Protein AF-A0A2V8VNL2-F1 (afdb_monomer_lite)

Sequence (230 aa):
MKRMGIVASMLPLVLTAWLSPARADDPPADQAGGRSSAQPDQSQPQEQGDPQKKIETHTTVTGPEGNTATKDVTVTKEGDTVARDATLTGPKGKTITKHDTWTKDGKTVTRQGTPTGPKGGTITRNATTTREGNTVTRQGTVTGPKGKTVTRAATWTNDGNTIIRQGTTTGPNGRTWKRASTTTREGNTVTRQATHTGSNGQTITTNTTATGPNTGKPAKRKPRPRPRPH

Radius of gyration: 24.37 Å; chains: 1; bounding box: 90×48×56 Å

pLDDT: mean 78.99, std 27.17, range [25.88, 98.56]

Secondary structure (DSSP, 8-state):
--PPP--------------------PPPPP----------------------EEEEEEEEEE-TTS-EEEEEEEEEEETTEEEEEEEEE-TTS-EEEEEEEEEEETTEEEEEEEEE-TTS-B-EEEEEEEEETTEEEEEEEEE-TTS-EEEEEEEEEEETTEEEEEEEEE-TTS-EEEEEEEEEEETTEEEEEEEEE-TTS-EEEEEEEEESTTTTSPP-PPPPPPPPP-

Structure (mmCIF, N/CA/C/O backbone):
data_AF-A0A2V8VNL2-F1
#
_entry.id   AF-A0A2V8VNL2-F1
#
loop_
_atom_site.group_PDB
_atom_site.id
_atom_site.type_symbol
_atom_site.label_atom_id
_atom_site.label_alt_id
_atom_site.label_comp_id
_atom_site.label_asym_id
_atom_site.label_entity_id
_atom_site.label_seq_id
_atom_site.pdbx_PDB_ins_code
_atom_site.Cartn_x
_atom_site.Cartn_y
_atom_site.Cartn_z
_atom_site.occupancy
_atom_site.B_iso_or_equiv
_atom_site.auth_seq_id
_atom_site.auth_comp_id
_atom_site.auth_asym_id
_atom_site.auth_atom_id
_atom_site.pdbx_PDB_model_num
ATOM 1 N N . MET A 1 1 ? 60.570 10.100 -0.826 1.00 36.50 1 MET A N 1
ATOM 2 C CA . MET A 1 1 ? 59.606 10.359 -1.921 1.00 36.50 1 MET A CA 1
ATOM 3 C C . MET A 1 1 ? 58.572 9.239 -1.940 1.00 36.50 1 MET A C 1
ATOM 5 O O . MET A 1 1 ? 58.933 8.111 -2.239 1.00 36.50 1 MET A O 1
ATOM 9 N N . LYS A 1 2 ? 57.320 9.503 -1.550 1.00 38.72 2 LYS A N 1
ATOM 10 C CA . LYS A 1 2 ? 56.234 8.506 -1.526 1.00 38.72 2 LYS A CA 1
ATOM 11 C C . LYS A 1 2 ? 55.011 9.158 -2.176 1.00 38.72 2 LYS A C 1
ATOM 13 O O . LYS A 1 2 ? 54.511 10.151 -1.661 1.00 38.72 2 LYS A O 1
ATOM 18 N N . ARG A 1 3 ? 54.621 8.683 -3.364 1.00 31.62 3 ARG A N 1
ATOM 19 C CA . ARG A 1 3 ? 53.508 9.240 -4.149 1.00 31.62 3 ARG A CA 1
ATOM 20 C C . ARG A 1 3 ? 52.177 8.758 -3.561 1.00 31.62 3 ARG A C 1
ATOM 22 O O . ARG A 1 3 ? 51.987 7.560 -3.379 1.00 31.62 3 ARG A O 1
ATO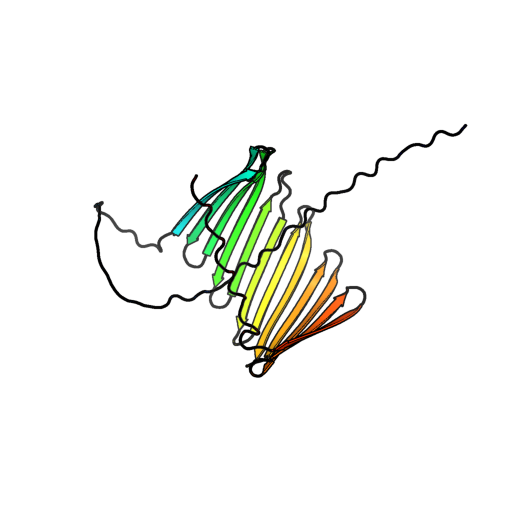M 29 N N . MET A 1 4 ? 51.293 9.707 -3.252 1.00 28.72 4 MET A N 1
ATOM 30 C CA . MET A 1 4 ? 49.917 9.480 -2.806 1.00 28.72 4 MET A CA 1
ATOM 31 C C . MET A 1 4 ? 49.059 9.020 -3.991 1.00 28.72 4 MET A C 1
ATOM 33 O O . MET A 1 4 ? 48.987 9.706 -5.008 1.00 28.72 4 MET A O 1
ATOM 37 N N . GLY A 1 5 ? 48.406 7.865 -3.851 1.00 30.55 5 GLY A N 1
ATOM 38 C CA . GLY A 1 5 ? 47.338 7.424 -4.744 1.00 30.55 5 GLY A CA 1
ATOM 39 C C . GLY A 1 5 ? 46.001 7.997 -4.278 1.00 30.55 5 GLY A C 1
ATOM 40 O O . GLY A 1 5 ? 45.548 7.700 -3.175 1.00 30.55 5 GLY A O 1
ATOM 41 N N . ILE A 1 6 ? 45.385 8.830 -5.115 1.00 30.14 6 ILE A N 1
ATOM 42 C CA . ILE A 1 6 ? 44.029 9.354 -4.936 1.00 30.14 6 ILE A CA 1
ATOM 43 C C . ILE A 1 6 ? 43.051 8.249 -5.349 1.00 30.14 6 ILE A C 1
ATOM 45 O O . ILE A 1 6 ? 42.948 7.912 -6.526 1.00 30.14 6 ILE A O 1
ATOM 49 N N . VAL A 1 7 ? 42.335 7.674 -4.383 1.00 31.42 7 VAL A N 1
ATOM 50 C CA . VAL A 1 7 ? 41.205 6.777 -4.651 1.00 31.42 7 VAL A CA 1
ATOM 51 C C . VAL A 1 7 ? 39.955 7.639 -4.795 1.00 31.42 7 VAL A C 1
ATOM 53 O O . VAL A 1 7 ? 39.448 8.197 -3.824 1.00 31.42 7 VAL A O 1
ATOM 56 N N . ALA A 1 8 ? 39.472 7.761 -6.030 1.00 28.20 8 ALA A N 1
ATOM 57 C CA . ALA A 1 8 ? 38.206 8.401 -6.353 1.00 28.20 8 ALA A CA 1
ATOM 58 C C . ALA A 1 8 ? 37.042 7.574 -5.781 1.00 28.20 8 ALA A C 1
ATOM 60 O O . ALA A 1 8 ? 36.699 6.507 -6.294 1.00 28.20 8 ALA A O 1
ATOM 61 N N . SER A 1 9 ? 36.426 8.061 -4.704 1.00 27.30 9 SER A N 1
ATOM 62 C CA . SER A 1 9 ? 35.217 7.467 -4.140 1.00 27.30 9 SER A CA 1
ATOM 63 C C . SER A 1 9 ? 34.008 7.791 -5.026 1.00 27.30 9 SER A C 1
ATOM 65 O O . SER A 1 9 ? 33.524 8.924 -5.051 1.00 27.30 9 SER A O 1
ATOM 67 N N . MET A 1 10 ? 33.498 6.790 -5.744 1.00 27.78 10 MET A N 1
ATOM 68 C CA . MET A 1 10 ? 32.187 6.847 -6.394 1.00 27.78 10 MET A CA 1
ATOM 69 C C . MET A 1 10 ? 31.076 6.909 -5.334 1.00 27.78 10 MET A C 1
ATOM 71 O O . MET A 1 10 ? 30.789 5.926 -4.653 1.00 27.78 10 MET A O 1
ATOM 75 N N . LEU A 1 11 ? 30.423 8.065 -5.226 1.00 25.88 11 LEU A N 1
ATOM 76 C CA . LEU A 1 11 ? 29.162 8.245 -4.505 1.00 25.88 11 LEU A CA 1
ATOM 77 C C . LEU A 1 11 ? 28.008 7.565 -5.270 1.00 25.88 11 LEU A C 1
ATOM 79 O O . LEU A 1 11 ? 27.766 7.910 -6.429 1.00 25.88 11 LEU A O 1
ATOM 83 N N . PRO A 1 12 ? 27.232 6.651 -4.660 1.00 28.33 12 PRO A N 1
ATOM 84 C CA . PRO A 1 12 ? 25.972 6.221 -5.244 1.00 28.33 12 PRO A CA 1
ATOM 85 C C . PRO A 1 12 ? 24.904 7.304 -5.029 1.00 28.33 12 PRO A C 1
ATOM 87 O O . PRO A 1 12 ? 24.523 7.609 -3.899 1.00 28.33 12 PRO A O 1
ATOM 90 N N . LEU A 1 13 ? 24.388 7.860 -6.131 1.00 26.02 13 LEU A N 1
ATOM 91 C CA . LEU A 1 13 ? 23.181 8.689 -6.143 1.00 26.02 13 LEU A CA 1
ATOM 92 C C . LEU A 1 13 ? 21.994 7.869 -5.610 1.00 26.02 13 LEU A C 1
ATOM 94 O O . LEU A 1 13 ? 21.423 7.025 -6.305 1.00 26.02 13 LEU A O 1
ATOM 98 N N . VAL A 1 14 ? 21.615 8.129 -4.361 1.00 26.06 14 VAL A N 1
ATOM 99 C CA . VAL A 1 14 ? 20.365 7.655 -3.768 1.00 26.06 14 VAL A CA 1
ATOM 100 C C . VAL A 1 14 ? 19.229 8.482 -4.364 1.00 26.06 14 VAL A C 1
ATOM 102 O O . VAL A 1 14 ? 18.981 9.612 -3.954 1.00 26.06 14 VAL A O 1
ATOM 105 N N . LEU A 1 15 ? 18.539 7.927 -5.362 1.00 26.27 15 LEU A N 1
ATOM 106 C CA . LEU A 1 15 ? 17.336 8.536 -5.920 1.00 26.27 15 LEU A CA 1
ATOM 107 C C . LEU A 1 15 ? 16.171 8.300 -4.945 1.00 26.27 15 LEU A C 1
ATOM 109 O O . LEU A 1 15 ? 15.567 7.226 -4.905 1.00 26.27 15 LEU A O 1
ATOM 113 N N . THR A 1 16 ? 15.880 9.302 -4.119 1.00 26.30 16 THR A N 1
ATOM 114 C CA . THR A 1 16 ? 14.708 9.360 -3.241 1.00 26.30 16 THR A CA 1
ATOM 115 C C . THR A 1 16 ? 13.438 9.373 -4.089 1.00 26.30 16 THR A C 1
ATOM 117 O O . THR A 1 16 ? 13.019 10.396 -4.624 1.00 26.30 16 THR A O 1
ATOM 120 N N . ALA A 1 17 ? 12.800 8.210 -4.228 1.00 27.30 17 ALA A N 1
ATOM 121 C CA . ALA A 1 17 ? 11.477 8.114 -4.827 1.00 27.30 17 ALA A CA 1
ATOM 122 C C . ALA A 1 17 ? 10.462 8.829 -3.921 1.00 27.30 17 ALA A C 1
ATOM 124 O O . ALA A 1 17 ? 10.096 8.329 -2.855 1.00 27.30 17 ALA A O 1
ATOM 125 N N . TRP A 1 18 ? 10.017 10.010 -4.351 1.00 25.94 18 TRP A N 1
ATOM 126 C CA . TRP A 1 18 ? 8.956 10.772 -3.705 1.00 25.94 18 TRP A CA 1
ATOM 127 C C . TRP A 1 18 ? 7.662 9.953 -3.674 1.00 25.94 18 TRP A C 1
ATOM 129 O O . TRP A 1 18 ? 7.019 9.685 -4.691 1.00 25.94 18 TRP A O 1
ATOM 139 N N . LEU A 1 19 ? 7.290 9.548 -2.465 1.00 27.08 19 LEU A N 1
ATOM 140 C CA . LEU A 1 19 ? 6.042 8.883 -2.139 1.00 27.08 19 LEU A CA 1
ATOM 141 C C . LEU A 1 19 ? 4.918 9.932 -2.180 1.00 27.08 19 LEU A C 1
ATOM 143 O O . LEU A 1 19 ? 4.665 10.617 -1.194 1.00 27.08 19 LEU A O 1
ATOM 147 N N . SER A 1 20 ? 4.244 10.095 -3.319 1.00 26.36 20 SER A N 1
ATOM 148 C CA . SER A 1 20 ? 2.974 10.833 -3.328 1.00 26.36 20 SER A CA 1
ATOM 149 C C . SER A 1 20 ? 1.875 9.946 -2.724 1.00 26.36 20 SER A C 1
ATOM 151 O O . SER A 1 20 ? 1.719 8.806 -3.174 1.00 26.36 20 SER A O 1
ATOM 153 N N . PRO A 1 21 ? 1.101 10.413 -1.727 1.00 31.25 21 PRO A N 1
ATOM 154 C CA . PRO A 1 21 ? -0.083 9.698 -1.275 1.00 31.25 21 PRO A CA 1
ATOM 155 C C . PRO A 1 21 ? -1.179 9.816 -2.341 1.00 31.25 21 PRO A C 1
ATOM 157 O O . PRO A 1 21 ? -1.635 10.913 -2.659 1.00 31.25 21 PRO A O 1
ATOM 160 N N . ALA A 1 22 ? -1.605 8.682 -2.899 1.00 29.86 22 ALA A N 1
ATOM 161 C CA . ALA A 1 22 ? -2.855 8.610 -3.644 1.00 29.86 22 ALA A CA 1
ATOM 162 C C . ALA A 1 22 ? -4.008 8.830 -2.653 1.00 29.86 22 ALA A C 1
ATOM 164 O O . ALA A 1 22 ? -4.187 8.053 -1.714 1.00 29.86 22 ALA A O 1
ATOM 165 N N . ARG A 1 23 ? -4.720 9.942 -2.838 1.00 29.33 23 ARG A N 1
ATOM 166 C CA . ARG A 1 23 ? -5.980 10.284 -2.176 1.00 29.33 23 ARG A CA 1
ATOM 167 C C . ARG A 1 23 ? -7.044 9.284 -2.638 1.00 29.33 23 ARG A C 1
ATOM 169 O O . ARG A 1 23 ? -7.212 9.108 -3.840 1.00 29.33 23 ARG A O 1
ATOM 176 N N . ALA A 1 24 ? -7.703 8.637 -1.688 1.00 30.84 24 ALA A N 1
ATOM 177 C CA . ALA A 1 24 ? -8.964 7.948 -1.908 1.00 30.84 24 ALA A CA 1
ATOM 178 C C . ALA A 1 24 ? -10.111 8.931 -1.614 1.00 30.84 24 ALA A C 1
ATOM 180 O O . ALA A 1 24 ? -9.972 9.758 -0.711 1.00 30.84 24 ALA A O 1
ATOM 181 N N . ASP A 1 25 ? -11.187 8.790 -2.385 1.00 33.22 25 ASP A N 1
ATOM 182 C CA . ASP A 1 25 ? -12.573 9.165 -2.085 1.00 33.22 25 ASP A CA 1
ATOM 183 C C . ASP A 1 25 ? -12.931 10.664 -1.985 1.00 33.22 25 ASP A C 1
ATOM 185 O O . ASP A 1 25 ? -12.850 11.271 -0.920 1.00 33.22 25 ASP A O 1
ATOM 189 N N . ASP A 1 26 ? -13.442 11.217 -3.092 1.00 29.73 26 ASP A N 1
ATOM 190 C CA . ASP A 1 26 ? -14.572 12.159 -3.061 1.00 29.73 26 ASP A CA 1
ATOM 191 C C . ASP A 1 26 ? -15.820 11.366 -3.529 1.00 29.73 26 ASP A C 1
ATOM 193 O O . ASP A 1 26 ? -15.762 10.761 -4.606 1.00 29.73 26 ASP A O 1
ATOM 197 N N . PRO A 1 27 ? -16.920 11.290 -2.754 1.00 37.25 27 PRO A N 1
ATOM 198 C CA . PRO A 1 27 ? -18.179 10.699 -3.218 1.00 37.25 27 PRO A CA 1
ATOM 199 C C . PRO A 1 27 ? -18.917 11.647 -4.189 1.00 37.25 27 PRO A C 1
ATOM 201 O O . PRO A 1 27 ? -18.782 12.867 -4.057 1.00 37.25 27 PRO A O 1
ATOM 204 N N . PRO A 1 28 ? -19.709 11.132 -5.153 1.00 33.44 28 PRO A N 1
ATOM 205 C CA . PRO A 1 28 ? -20.512 11.976 -6.032 1.00 33.44 28 PRO A CA 1
ATOM 206 C C . PRO A 1 28 ? -21.725 12.540 -5.278 1.00 33.44 28 PRO A C 1
ATOM 208 O O . PRO A 1 28 ? -22.409 11.814 -4.560 1.00 33.44 28 PRO A O 1
ATOM 211 N N . ALA A 1 29 ? -21.983 13.836 -5.454 1.00 33.69 29 ALA A N 1
ATOM 212 C CA . ALA A 1 29 ? -23.237 14.473 -5.071 1.00 33.69 29 ALA A CA 1
ATOM 213 C C . ALA A 1 29 ? -24.178 14.502 -6.285 1.00 33.69 29 ALA A C 1
ATOM 215 O O . ALA A 1 29 ? -23.750 14.836 -7.393 1.00 33.69 29 ALA A O 1
ATOM 216 N N . ASP A 1 30 ? -25.438 14.143 -6.054 1.00 32.59 30 ASP A N 1
ATOM 217 C CA . ASP A 1 30 ? -26.517 14.112 -7.038 1.00 32.59 30 ASP A CA 1
ATOM 218 C C . ASP A 1 30 ? -27.016 15.511 -7.458 1.00 32.59 30 ASP A C 1
ATOM 220 O O . ASP A 1 30 ? -27.183 16.404 -6.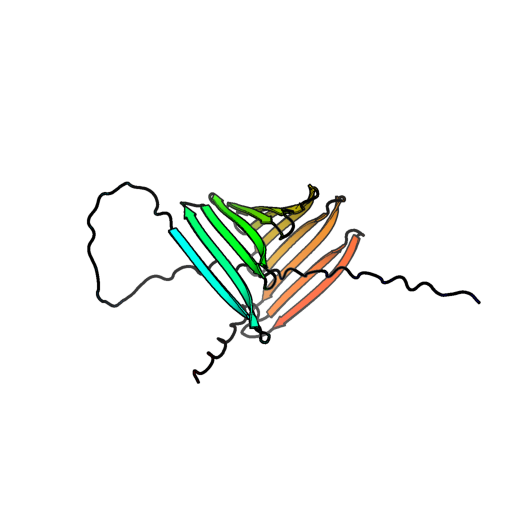632 1.00 32.59 30 ASP A O 1
ATOM 224 N N . GLN A 1 31 ? -27.283 15.607 -8.769 1.00 32.56 31 GLN A N 1
ATOM 225 C CA . GLN A 1 31 ? -28.290 16.378 -9.531 1.00 32.56 31 GLN A CA 1
ATOM 226 C C . GLN A 1 31 ? -28.490 17.899 -9.325 1.00 32.56 31 GLN A C 1
ATOM 228 O O . GLN A 1 31 ? -28.923 18.355 -8.275 1.00 32.56 31 GLN A O 1
ATOM 233 N N . ALA A 1 32 ? -28.386 18.681 -10.417 1.00 28.02 32 ALA A N 1
ATOM 234 C CA . ALA A 1 32 ? -29.530 19.022 -11.294 1.00 28.02 32 ALA A CA 1
ATOM 235 C C . ALA A 1 32 ? -29.194 20.125 -12.338 1.00 28.02 32 ALA A C 1
ATOM 237 O O . ALA A 1 32 ? -28.667 21.177 -11.989 1.00 28.02 32 ALA A O 1
ATOM 238 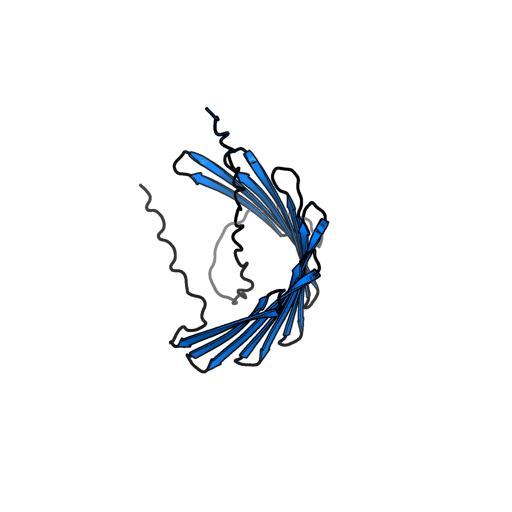N N . GLY A 1 33 ? -29.611 19.912 -13.600 1.00 26.06 33 GLY A N 1
ATOM 239 C CA . GLY A 1 33 ? -30.056 20.975 -14.523 1.00 26.06 33 GLY A CA 1
ATOM 240 C C . GLY A 1 33 ? -29.139 21.406 -15.687 1.00 26.06 33 GLY A C 1
ATOM 241 O O . GLY A 1 33 ? -28.151 22.095 -15.472 1.00 26.06 33 GLY A O 1
ATOM 242 N N . GLY A 1 34 ? -29.570 21.142 -16.936 1.00 26.58 34 GLY A N 1
ATOM 243 C CA . GLY A 1 34 ? -29.412 22.116 -18.041 1.00 26.58 34 GLY A CA 1
ATOM 244 C C . GLY A 1 34 ? -28.665 21.722 -19.333 1.00 26.58 34 GLY A C 1
ATOM 245 O O . GLY A 1 34 ? -27.540 22.150 -19.533 1.00 26.58 34 GLY A O 1
ATOM 246 N N . ARG A 1 35 ? -29.348 20.984 -20.228 1.00 27.50 35 ARG A N 1
ATOM 247 C CA . ARG A 1 35 ? -29.403 21.066 -21.721 1.00 27.50 35 ARG A CA 1
ATOM 248 C C . ARG A 1 35 ? -28.168 21.530 -22.546 1.00 27.50 35 ARG A C 1
ATOM 250 O O . ARG A 1 35 ? -27.825 22.702 -22.520 1.00 27.50 35 ARG A O 1
ATOM 257 N N . SER A 1 36 ? -27.697 20.684 -23.481 1.00 28.66 36 SER A N 1
ATOM 258 C CA . SER A 1 36 ? -28.003 20.752 -24.942 1.00 28.66 36 SER A CA 1
ATOM 259 C C . SER A 1 36 ? -26.889 20.217 -25.877 1.00 28.66 36 SER A C 1
ATOM 261 O O . SER A 1 36 ? -25.747 20.654 -25.803 1.00 28.66 36 SER A O 1
ATOM 263 N N . SER A 1 37 ? -27.319 19.354 -26.816 1.00 32.03 37 SER A N 1
ATOM 264 C CA . SER A 1 37 ? -26.880 19.119 -28.217 1.00 32.03 37 SER A CA 1
ATOM 265 C C . SER A 1 37 ? -25.417 18.788 -28.567 1.00 32.03 37 SER A C 1
ATOM 267 O O . SER A 1 37 ? -24.583 19.683 -28.640 1.00 32.03 37 SER A O 1
ATOM 269 N N . ALA A 1 38 ? -25.156 17.540 -28.983 1.00 31.64 38 ALA A N 1
ATOM 270 C CA . ALA A 1 38 ? -25.001 17.146 -30.400 1.00 31.64 38 ALA A CA 1
ATOM 271 C C . ALA A 1 38 ? -24.553 15.670 -30.508 1.00 31.64 38 ALA A C 1
ATOM 273 O O . ALA A 1 38 ? -23.537 15.273 -29.943 1.00 31.64 38 ALA A O 1
ATOM 274 N N . GLN A 1 39 ? -25.339 14.871 -31.231 1.00 28.16 39 GLN A N 1
ATOM 275 C CA . GLN A 1 39 ? -25.068 13.481 -31.622 1.00 28.16 39 GLN A CA 1
ATOM 276 C C . GLN A 1 39 ? -24.192 13.475 -32.896 1.00 28.16 39 GLN A C 1
ATOM 278 O O . GLN A 1 39 ? -24.257 14.434 -33.669 1.00 28.16 39 GLN A O 1
ATOM 283 N N . PRO A 1 40 ? -23.452 12.391 -33.180 1.00 36.44 40 PRO A N 1
ATOM 284 C CA . PRO A 1 40 ? -23.910 11.605 -34.317 1.00 36.44 40 PRO A CA 1
ATOM 285 C C . PRO A 1 40 ? -23.999 10.104 -34.041 1.00 36.44 40 PRO A C 1
ATOM 287 O O . PRO A 1 40 ? -23.331 9.521 -33.192 1.00 36.44 40 PRO A O 1
ATOM 290 N N . ASP A 1 41 ? -24.951 9.577 -34.790 1.00 29.33 41 ASP A N 1
ATOM 291 C CA . ASP A 1 41 ? -25.482 8.238 -34.936 1.00 29.33 41 ASP A CA 1
ATOM 292 C C . ASP A 1 41 ? -24.423 7.206 -35.353 1.00 29.33 41 ASP A C 1
ATOM 294 O O . ASP A 1 41 ? -23.706 7.437 -36.324 1.00 29.33 41 ASP A O 1
ATOM 298 N N . GLN A 1 42 ? -24.371 6.071 -34.646 1.00 33.19 42 GLN A N 1
ATOM 299 C CA . GLN A 1 42 ? -24.060 4.761 -35.227 1.00 33.19 42 GLN A CA 1
ATOM 300 C C . GLN A 1 42 ? -24.826 3.669 -34.468 1.00 33.19 42 GLN A C 1
ATOM 302 O O . GLN A 1 42 ? -24.739 3.532 -33.245 1.00 33.19 42 GLN A O 1
ATOM 307 N N . SER A 1 43 ? -25.593 2.896 -35.225 1.00 35.06 43 SER A N 1
ATOM 308 C CA . SER A 1 43 ? -26.546 1.882 -34.787 1.00 35.06 43 SER A CA 1
ATOM 309 C C . SER A 1 43 ? -25.903 0.477 -34.734 1.00 35.06 43 SER A C 1
ATOM 311 O O . SER A 1 43 ? -25.531 -0.045 -35.774 1.00 35.06 43 SER A O 1
ATOM 313 N N . GLN A 1 44 ? -25.811 -0.085 -33.511 1.00 38.25 44 GLN A N 1
ATOM 314 C CA . GLN A 1 44 ? -26.037 -1.482 -33.025 1.00 38.25 44 GLN A CA 1
ATOM 315 C C . GLN A 1 44 ? -25.392 -2.740 -33.691 1.00 38.25 44 GLN A C 1
ATOM 317 O O . GLN A 1 44 ? -25.107 -2.711 -34.881 1.00 38.25 44 GLN A O 1
ATOM 322 N N . PRO A 1 45 ? -25.196 -3.886 -32.962 1.00 42.06 45 PRO A N 1
ATOM 323 C CA . PRO A 1 45 ? -25.996 -4.403 -31.830 1.00 42.06 45 PRO A CA 1
ATOM 324 C C . PRO A 1 45 ? -25.251 -4.804 -30.533 1.00 42.06 45 PRO A C 1
ATOM 326 O O . PRO A 1 45 ? -24.029 -4.849 -30.454 1.00 42.06 45 PRO A O 1
ATOM 329 N N . GLN A 1 46 ? -26.065 -5.052 -29.498 1.00 43.41 46 GLN A N 1
ATOM 330 C CA . GLN A 1 46 ? -25.730 -5.373 -28.106 1.00 43.41 46 GLN A CA 1
ATOM 331 C C . GLN A 1 46 ? -24.991 -6.708 -27.928 1.00 43.41 46 GLN A C 1
ATOM 333 O O . GLN A 1 46 ? -25.466 -7.735 -28.401 1.00 43.41 46 GLN A O 1
ATOM 338 N N . GLU A 1 47 ? -23.967 -6.711 -27.071 1.00 33.06 47 GLU A N 1
ATOM 339 C CA . GLU A 1 47 ? -23.694 -7.839 -26.179 1.00 33.06 47 GLU A CA 1
ATOM 340 C C . GLU A 1 47 ? -23.332 -7.302 -24.786 1.00 33.06 47 GLU A C 1
ATOM 342 O O . GLU A 1 47 ? -22.672 -6.275 -24.622 1.00 33.06 47 GLU A O 1
ATOM 347 N N . GLN A 1 48 ? -23.913 -7.936 -23.779 1.00 42.38 48 GLN A N 1
ATOM 348 C CA . GLN A 1 48 ? -24.128 -7.425 -22.435 1.00 42.38 48 GLN A CA 1
ATOM 349 C C . GLN A 1 48 ? -22.927 -7.800 -21.554 1.00 42.38 48 GLN A C 1
ATOM 351 O O . GLN A 1 48 ? -22.847 -8.910 -21.040 1.00 42.38 48 GLN A O 1
ATOM 356 N N . GLY A 1 49 ? -21.983 -6.875 -21.389 1.00 42.44 49 GLY A N 1
ATOM 357 C CA . GLY A 1 49 ? -20.853 -6.987 -20.464 1.00 42.44 49 GLY A CA 1
ATOM 358 C C . GLY A 1 49 ? -20.527 -5.614 -19.884 1.00 42.44 49 GLY A C 1
ATOM 359 O O . GLY A 1 49 ? -20.684 -4.607 -20.575 1.00 42.44 49 GLY A O 1
ATOM 360 N N . ASP A 1 50 ? -20.140 -5.551 -18.607 1.00 57.53 50 ASP A N 1
ATOM 361 C CA . ASP A 1 50 ? -19.770 -4.295 -17.938 1.00 57.53 50 ASP A CA 1
ATOM 362 C C . ASP A 1 50 ? -18.795 -3.489 -18.820 1.00 57.53 50 ASP A C 1
ATOM 364 O O . ASP A 1 50 ? -17.753 -4.023 -19.211 1.00 57.53 50 ASP A O 1
ATOM 368 N N . PRO A 1 51 ? -19.083 -2.219 -19.167 1.00 57.22 51 PRO A N 1
ATOM 369 C CA . PRO A 1 51 ? -18.276 -1.500 -20.140 1.00 57.22 51 PRO A CA 1
ATOM 370 C C . PRO A 1 51 ? -16.853 -1.305 -19.612 1.00 57.22 51 PRO A C 1
ATOM 372 O O . PRO A 1 51 ? -16.623 -0.596 -18.625 1.00 57.22 51 PRO A O 1
ATOM 375 N N . GLN A 1 52 ? -15.884 -1.910 -20.302 1.00 74.44 52 GLN A N 1
ATOM 376 C CA . GLN A 1 52 ? -14.465 -1.716 -20.039 1.00 74.44 52 GLN A CA 1
ATOM 377 C C . GLN A 1 52 ? -14.122 -0.234 -20.238 1.00 74.44 52 GLN A C 1
ATOM 379 O O . GLN A 1 52 ? -14.080 0.280 -21.357 1.00 74.44 52 GLN A O 1
ATOM 384 N N . LYS A 1 53 ? -13.872 0.490 -19.144 1.00 88.31 53 LYS A N 1
ATOM 385 C CA . LYS A 1 53 ? -13.505 1.909 -19.219 1.00 88.31 53 LYS A CA 1
ATOM 386 C C . LYS A 1 53 ? -11.994 2.027 -19.351 1.00 88.31 53 LYS A C 1
ATOM 388 O O . LYS A 1 53 ? -11.272 1.746 -18.395 1.00 88.31 53 LYS A O 1
ATOM 393 N N . LYS A 1 54 ? -11.521 2.489 -20.508 1.00 94.44 54 LYS A N 1
ATOM 394 C CA . LYS A 1 54 ? -10.102 2.743 -20.788 1.00 94.44 54 LYS A CA 1
ATOM 395 C C . LYS A 1 54 ? -9.816 4.245 -20.838 1.00 94.44 54 LYS A C 1
ATOM 397 O O . LYS A 1 54 ? -10.555 5.004 -21.455 1.00 94.44 54 LYS A O 1
ATOM 402 N N . ILE A 1 55 ? -8.750 4.677 -20.171 1.00 95.44 55 ILE A N 1
ATOM 403 C CA . ILE A 1 55 ? -8.247 6.054 -20.188 1.00 95.44 55 ILE A CA 1
ATOM 404 C C . ILE A 1 55 ? -6.765 6.007 -20.525 1.00 95.44 55 ILE A C 1
ATOM 406 O O . ILE A 1 55 ? -6.004 5.306 -19.861 1.00 95.44 55 ILE A O 1
ATOM 410 N N . GLU A 1 56 ? -6.355 6.796 -21.509 1.00 97.31 56 GLU A N 1
ATOM 411 C CA . GLU A 1 56 ? -4.956 6.963 -21.889 1.00 97.31 56 GLU A CA 1
ATOM 412 C C . GLU A 1 56 ? -4.520 8.408 -21.648 1.00 97.31 56 GLU A C 1
ATOM 414 O O . GLU A 1 56 ? -5.303 9.353 -21.756 1.00 97.31 56 GLU A O 1
ATOM 419 N N . THR A 1 57 ? -3.276 8.603 -21.231 1.00 97.38 57 THR A N 1
ATOM 420 C CA . THR A 1 57 ? -2.714 9.929 -20.986 1.00 97.38 57 THR A CA 1
ATOM 421 C C . THR A 1 57 ? -1.245 9.934 -21.359 1.00 97.38 57 THR A C 1
ATOM 423 O O . THR A 1 57 ? -0.457 9.182 -20.788 1.00 97.38 57 THR A O 1
ATOM 426 N N . HIS A 1 58 ? -0.883 10.842 -22.259 1.00 97.00 58 HIS A N 1
ATOM 427 C CA . HIS A 1 58 ? 0.495 11.187 -22.573 1.00 97.00 58 HIS A CA 1
ATOM 428 C C . HIS A 1 58 ? 0.851 12.518 -21.907 1.00 97.00 58 HIS A C 1
ATOM 430 O O . HIS A 1 58 ? 0.042 13.445 -21.848 1.00 97.00 58 HIS A O 1
ATOM 436 N N . THR A 1 59 ? 2.058 12.643 -21.371 1.00 97.12 59 THR A N 1
ATOM 437 C CA . THR A 1 59 ? 2.569 13.911 -20.842 1.00 97.12 59 THR A CA 1
ATOM 438 C C . THR A 1 59 ? 4.032 14.065 -21.201 1.00 97.12 59 THR A C 1
ATOM 440 O O . THR A 1 59 ? 4.833 13.180 -20.913 1.00 97.12 59 THR A O 1
ATOM 443 N N . THR A 1 60 ? 4.395 15.222 -21.744 1.00 96.50 60 THR A N 1
ATOM 444 C CA . THR A 1 60 ? 5.783 15.627 -21.974 1.00 96.50 60 THR A CA 1
ATOM 445 C C . THR A 1 60 ? 6.137 16.781 -21.046 1.00 96.50 60 THR A C 1
ATOM 447 O O . THR A 1 60 ? 5.343 17.702 -20.856 1.00 96.50 60 THR A O 1
ATOM 450 N N . VAL A 1 61 ? 7.331 16.743 -20.463 1.00 95.81 61 VAL A N 1
ATOM 451 C CA . VAL A 1 61 ? 7.898 17.854 -19.694 1.00 95.81 61 VAL A CA 1
ATOM 452 C C . VAL A 1 61 ? 9.260 18.195 -20.277 1.00 95.81 61 VAL A C 1
ATOM 454 O O . VAL A 1 61 ? 10.133 17.331 -20.330 1.00 95.81 61 VAL A O 1
ATOM 457 N N . THR A 1 62 ? 9.445 19.453 -20.670 1.00 94.62 62 THR A N 1
ATOM 458 C CA . THR A 1 62 ? 10.715 19.981 -21.184 1.00 94.62 62 THR A CA 1
ATOM 459 C C . THR A 1 62 ? 11.352 20.894 -20.146 1.00 94.62 62 THR A C 1
ATOM 461 O O . THR A 1 62 ? 10.703 21.801 -19.624 1.00 94.62 62 THR A O 1
ATOM 464 N N . GLY A 1 63 ? 12.612 20.625 -19.811 1.00 90.44 63 GLY A N 1
ATOM 465 C CA . GLY A 1 63 ? 13.402 21.459 -18.914 1.00 90.44 63 GLY A CA 1
ATOM 466 C C . GLY A 1 63 ? 13.989 22.695 -19.610 1.00 90.44 63 GLY A C 1
ATOM 467 O O . GLY A 1 63 ? 13.967 22.784 -20.835 1.00 90.44 63 GLY A O 1
ATOM 468 N N . PRO A 1 64 ? 14.571 23.631 -18.840 1.00 84.69 64 PRO A N 1
ATOM 469 C CA . PRO A 1 64 ? 15.166 24.862 -19.373 1.00 84.69 64 PRO A CA 1
ATOM 470 C C . PRO A 1 64 ? 16.326 24.615 -20.353 1.00 84.69 64 PRO A C 1
ATOM 472 O O . PRO A 1 64 ? 16.586 25.442 -21.214 1.00 84.69 64 PRO A O 1
ATOM 475 N N . GLU A 1 65 ? 16.990 23.462 -20.260 1.00 90.56 65 GLU A N 1
ATOM 476 C CA . GLU A 1 65 ? 18.076 23.048 -21.161 1.00 90.56 65 GLU A CA 1
ATOM 477 C C . GLU A 1 65 ? 17.572 22.263 -22.392 1.00 90.56 65 GLU A C 1
ATOM 479 O O . GLU A 1 65 ? 18.342 21.563 -23.041 1.00 90.56 65 GLU A O 1
ATOM 484 N N . GLY A 1 66 ? 16.263 22.273 -22.674 1.00 88.81 66 GLY A N 1
ATOM 485 C CA . GLY A 1 66 ? 15.657 21.539 -23.798 1.00 88.81 66 GLY A CA 1
ATOM 486 C C . GLY A 1 66 ? 15.523 20.023 -23.593 1.00 88.81 66 GLY A C 1
ATOM 487 O O . GLY A 1 66 ? 14.879 19.342 -24.384 1.00 88.81 66 GLY A O 1
ATOM 488 N N . ASN A 1 67 ? 16.070 19.484 -22.502 1.00 94.06 67 ASN A N 1
ATOM 489 C CA . ASN A 1 67 ? 15.941 18.081 -22.114 1.00 94.06 67 ASN A CA 1
ATOM 490 C C . ASN A 1 67 ? 14.472 17.701 -21.839 1.00 94.06 67 ASN A C 1
ATOM 492 O O . ASN A 1 67 ? 13.822 18.328 -20.999 1.00 94.06 67 ASN A O 1
ATOM 496 N N . THR A 1 68 ? 13.963 16.647 -22.486 1.00 93.69 68 THR A N 1
ATOM 497 C CA . THR A 1 68 ? 12.556 16.220 -22.383 1.00 93.69 68 THR A CA 1
ATOM 498 C C . THR A 1 68 ? 12.382 14.923 -21.595 1.00 93.69 68 THR A C 1
ATOM 500 O O . THR A 1 68 ? 13.225 14.035 -21.620 1.00 93.69 68 THR A O 1
ATOM 503 N N . ALA A 1 69 ? 11.269 14.777 -20.886 1.00 96.06 69 ALA A N 1
ATOM 504 C CA . ALA A 1 69 ? 10.830 13.502 -20.333 1.00 96.06 69 ALA A CA 1
ATOM 505 C C . ALA A 1 69 ? 9.381 13.250 -20.741 1.00 96.06 69 ALA A C 1
ATOM 507 O O . ALA A 1 69 ? 8.564 14.172 -20.694 1.00 96.06 69 ALA A O 1
ATOM 508 N N . THR A 1 70 ? 9.052 12.014 -21.105 1.00 97.12 70 THR A N 1
ATOM 509 C CA . THR A 1 70 ? 7.687 11.618 -21.461 1.00 97.12 70 THR A CA 1
ATOM 510 C C . THR A 1 70 ? 7.134 10.607 -20.476 1.00 97.12 70 THR A C 1
ATOM 512 O O . THR A 1 70 ? 7.867 9.814 -19.881 1.00 97.12 70 THR A O 1
ATOM 515 N N . LYS A 1 71 ? 5.820 10.647 -20.283 1.00 97.69 71 LYS A N 1
ATOM 516 C CA . LYS A 1 71 ? 5.092 9.686 -19.476 1.00 97.69 71 LYS A CA 1
ATOM 517 C C . LYS A 1 71 ? 3.814 9.279 -20.185 1.00 97.69 71 LYS A C 1
ATOM 519 O O . LYS A 1 71 ? 2.934 10.111 -20.381 1.00 97.69 71 LYS A O 1
ATOM 524 N N . ASP A 1 72 ? 3.709 7.992 -20.450 1.00 97.44 72 ASP A N 1
ATOM 525 C CA . ASP A 1 72 ? 2.524 7.340 -20.980 1.00 97.44 72 ASP A CA 1
ATOM 526 C C . ASP A 1 72 ? 1.836 6.587 -19.851 1.00 97.44 72 ASP A C 1
ATOM 528 O O . ASP A 1 72 ? 2.497 5.952 -19.024 1.00 97.44 72 ASP A O 1
ATOM 532 N N . VAL A 1 73 ? 0.515 6.698 -19.769 1.00 98.06 73 VAL A N 1
ATOM 533 C CA . VAL A 1 73 ? -0.299 5.994 -18.780 1.00 98.06 73 VAL A CA 1
ATOM 534 C C . VAL A 1 73 ? -1.554 5.471 -19.446 1.00 98.06 73 VAL A C 1
ATOM 536 O O . VAL A 1 73 ? -2.308 6.250 -20.019 1.00 98.06 73 VAL A O 1
ATOM 539 N N . THR A 1 74 ? -1.822 4.189 -19.249 1.00 97.81 74 THR A N 1
ATOM 540 C CA . THR A 1 74 ? -3.092 3.556 -19.594 1.00 97.81 74 THR A CA 1
ATOM 541 C C . THR A 1 74 ? -3.737 3.062 -18.311 1.00 97.81 74 THR A C 1
ATOM 543 O O . THR A 1 74 ? -3.081 2.453 -17.470 1.00 97.81 74 THR A O 1
ATOM 546 N N . VAL A 1 75 ? -5.016 3.362 -18.118 1.00 97.69 75 VAL A N 1
ATOM 547 C CA . VAL A 1 75 ? -5.824 2.856 -17.007 1.00 97.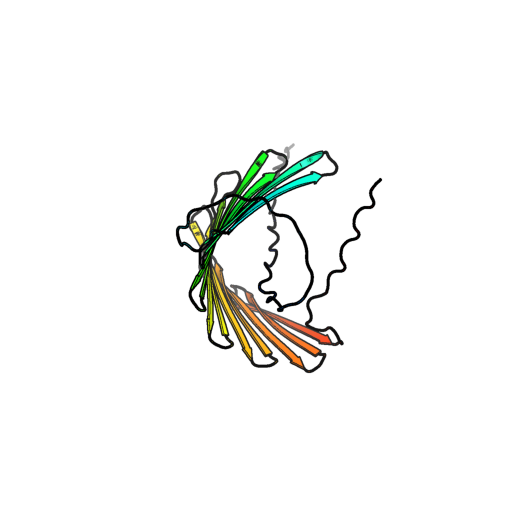69 75 VAL A CA 1
ATOM 548 C C . VAL A 1 75 ? -7.034 2.156 -17.590 1.00 97.69 75 VAL A C 1
ATOM 550 O O . VAL A 1 75 ? -7.789 2.771 -18.339 1.00 97.69 75 VAL A O 1
ATOM 553 N N . THR A 1 76 ? -7.234 0.901 -17.221 1.00 97.00 76 THR A N 1
ATOM 554 C CA . THR A 1 76 ? -8.428 0.130 -17.565 1.00 97.00 76 THR A CA 1
ATOM 555 C C . THR A 1 76 ? -9.197 -0.197 -16.296 1.00 97.00 76 THR A C 1
ATOM 557 O O . THR A 1 76 ? -8.609 -0.474 -15.250 1.00 97.00 76 THR A O 1
ATOM 560 N N . LYS A 1 77 ? -10.523 -0.129 -16.368 1.00 95.12 77 LYS A N 1
ATOM 561 C CA . LYS A 1 77 ? -11.420 -0.637 -15.335 1.00 95.12 77 LYS A CA 1
ATOM 562 C C . LYS A 1 77 ? -12.326 -1.692 -15.950 1.00 95.12 77 LYS A C 1
ATOM 564 O O . LYS A 1 77 ? -12.964 -1.419 -16.963 1.00 95.12 77 LYS A O 1
ATOM 569 N N . GLU A 1 78 ? -12.390 -2.840 -15.296 1.00 94.56 78 GLU A N 1
ATOM 570 C CA . GLU A 1 78 ? -13.208 -3.987 -15.664 1.00 94.56 78 GLU A CA 1
ATOM 571 C C . GLU A 1 78 ? -13.794 -4.582 -14.380 1.00 94.56 78 GLU A C 1
ATOM 573 O O . GLU A 1 78 ? -13.055 -5.040 -13.503 1.00 94.56 78 GLU A O 1
ATOM 578 N N . GLY A 1 79 ? -15.115 -4.463 -14.221 1.00 94.06 79 GLY A N 1
ATOM 579 C CA . GLY A 1 79 ? -15.811 -4.780 -12.973 1.00 94.06 79 GLY A CA 1
ATOM 580 C C . GLY A 1 79 ? -15.167 -4.104 -11.753 1.00 94.06 79 GLY A C 1
ATOM 581 O O . GLY A 1 79 ? -14.969 -2.880 -11.711 1.00 94.06 79 GLY A O 1
ATOM 582 N N . ASP A 1 80 ? -14.793 -4.924 -10.771 1.00 95.81 80 ASP A N 1
ATOM 583 C CA . ASP A 1 80 ? -14.130 -4.505 -9.531 1.00 95.81 80 ASP A CA 1
ATOM 584 C C . ASP A 1 80 ? -12.600 -4.378 -9.633 1.00 95.81 80 ASP A C 1
ATOM 586 O O . ASP A 1 80 ? -11.929 -4.062 -8.641 1.00 95.81 80 ASP A O 1
ATOM 590 N N . TH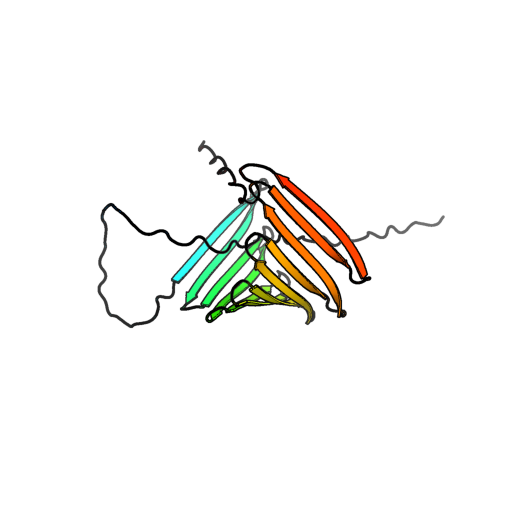R A 1 81 ? -12.032 -4.593 -10.822 1.00 96.75 81 THR A N 1
ATOM 591 C CA . THR A 1 81 ? -10.594 -4.488 -11.068 1.00 96.75 81 THR A CA 1
ATOM 592 C C . THR A 1 81 ? -10.248 -3.226 -11.852 1.00 96.75 81 THR A C 1
ATOM 594 O O . THR A 1 81 ? -10.866 -2.877 -12.855 1.00 96.75 81 THR A O 1
ATOM 597 N N . VAL A 1 82 ? -9.213 -2.527 -11.395 1.00 97.88 82 VAL A N 1
ATOM 598 C CA . VAL A 1 82 ? -8.561 -1.426 -12.103 1.00 97.88 82 VAL A CA 1
ATOM 599 C C . VAL A 1 82 ? -7.120 -1.828 -12.367 1.00 97.88 82 VAL A C 1
ATOM 601 O O . VAL A 1 82 ? -6.386 -2.115 -11.422 1.00 97.88 82 VAL A O 1
ATOM 604 N N . ALA A 1 83 ? -6.687 -1.793 -13.622 1.00 97.62 83 ALA A N 1
ATOM 605 C CA . ALA A 1 83 ? -5.286 -1.932 -13.992 1.00 97.62 83 ALA A CA 1
ATOM 606 C C . ALA A 1 83 ? -4.719 -0.587 -14.456 1.00 97.62 83 ALA A C 1
ATOM 608 O O . ALA A 1 83 ? -5.423 0.266 -15.001 1.00 97.62 83 ALA A O 1
ATOM 609 N N . ARG A 1 84 ? -3.432 -0.370 -14.197 1.00 97.94 84 ARG A N 1
ATOM 610 C CA . ARG A 1 84 ? -2.681 0.781 -14.685 1.00 97.94 84 ARG A CA 1
ATOM 611 C C . ARG A 1 84 ? -1.335 0.330 -15.212 1.00 97.94 84 ARG A C 1
ATOM 613 O O . ARG A 1 84 ? -0.500 -0.132 -14.437 1.00 97.94 84 ARG A O 1
ATOM 620 N N . ASP A 1 85 ? -1.087 0.665 -16.463 1.00 97.88 85 ASP A N 1
ATOM 621 C CA . ASP A 1 85 ? 0.225 0.611 -17.081 1.00 97.88 85 ASP A CA 1
ATOM 622 C C . ASP A 1 85 ? 0.791 2.017 -17.201 1.00 97.88 85 ASP A C 1
ATOM 624 O O . ASP A 1 85 ? 0.075 2.984 -17.466 1.00 97.88 85 ASP A O 1
ATOM 628 N N . ALA A 1 86 ? 2.084 2.159 -16.944 1.00 97.88 86 ALA A N 1
ATOM 629 C CA . ALA A 1 86 ? 2.776 3.416 -17.132 1.00 97.88 86 ALA A CA 1
ATOM 630 C C . ALA A 1 86 ? 4.207 3.201 -17.609 1.00 97.88 86 ALA A C 1
ATOM 632 O O . ALA A 1 86 ? 4.936 2.389 -17.037 1.00 97.88 86 ALA A O 1
ATOM 633 N N . THR A 1 87 ? 4.623 4.021 -18.566 1.00 98.25 87 THR A N 1
ATOM 634 C CA . THR A 1 87 ? 6.005 4.117 -19.037 1.00 98.25 87 THR A CA 1
ATOM 635 C C . THR A 1 87 ? 6.487 5.541 -18.816 1.00 98.25 87 THR A C 1
ATOM 637 O O . THR A 1 87 ? 5.810 6.498 -19.172 1.00 98.25 87 THR A O 1
ATOM 640 N N . LEU A 1 88 ? 7.644 5.694 -18.180 1.00 97.62 88 LEU A N 1
ATOM 641 C CA . LEU A 1 88 ? 8.326 6.971 -17.998 1.00 97.62 88 LEU A CA 1
ATOM 642 C C . LEU A 1 88 ? 9.664 6.906 -18.727 1.00 97.62 88 LEU A C 1
ATOM 644 O O . LEU A 1 88 ? 10.514 6.101 -18.348 1.00 97.62 88 LEU A O 1
ATOM 648 N N . THR A 1 89 ? 9.870 7.786 -19.699 1.00 97.19 89 THR A N 1
ATOM 649 C CA . THR A 1 89 ? 11.120 7.908 -20.454 1.00 97.19 89 THR A CA 1
ATOM 650 C C . THR A 1 89 ? 11.804 9.213 -20.077 1.00 97.19 89 THR A C 1
ATOM 652 O O . THR A 1 89 ? 11.238 10.293 -20.224 1.00 97.19 89 THR A O 1
ATOM 655 N N . GLY A 1 90 ? 13.020 9.122 -19.540 1.00 94.94 90 GLY A N 1
ATOM 656 C CA . GLY A 1 90 ? 13.817 10.301 -19.205 1.00 94.94 90 GLY A CA 1
ATOM 657 C C . GLY A 1 90 ? 14.567 10.887 -20.413 1.00 94.94 90 GLY A C 1
ATOM 658 O O . GLY A 1 90 ? 14.675 10.221 -21.442 1.00 94.94 90 GLY A O 1
ATOM 659 N N . PRO A 1 91 ? 15.220 12.055 -20.253 1.00 90.12 91 PRO A N 1
ATOM 660 C CA . PRO A 1 91 ? 15.911 12.761 -21.345 1.00 90.12 91 PRO A CA 1
ATOM 661 C C . PRO A 1 91 ? 17.032 11.991 -22.037 1.00 90.12 91 PRO A C 1
ATOM 663 O O . PRO A 1 91 ? 17.419 12.306 -23.152 1.00 90.12 91 PRO A O 1
ATOM 666 N N . LYS A 1 92 ? 17.565 10.959 -21.380 1.00 91.12 92 LYS A N 1
ATOM 667 C CA . LYS A 1 92 ? 18.616 10.087 -21.924 1.00 91.12 92 LYS A CA 1
ATOM 668 C C . LYS A 1 92 ? 18.057 8.777 -22.493 1.00 91.12 92 LYS A C 1
ATOM 670 O O . LYS A 1 92 ? 18.761 7.773 -22.486 1.00 91.12 92 LYS A O 1
ATOM 675 N N . GLY A 1 93 ? 16.766 8.742 -22.831 1.00 91.94 93 GLY A N 1
ATOM 676 C CA . GLY A 1 93 ? 16.064 7.572 -23.374 1.00 91.94 93 GLY A CA 1
ATOM 677 C C . GLY A 1 93 ? 15.850 6.413 -22.392 1.00 91.94 93 GLY A C 1
ATOM 678 O O . GLY A 1 93 ? 15.279 5.392 -22.753 1.00 91.94 93 GLY A O 1
ATOM 679 N N . LYS A 1 94 ? 16.295 6.536 -21.135 1.00 95.31 94 LYS A N 1
ATOM 680 C CA . LYS A 1 94 ? 16.131 5.484 -20.122 1.00 95.31 94 LYS A CA 1
ATOM 681 C C . LYS A 1 94 ? 14.681 5.400 -19.667 1.00 95.31 94 LYS A C 1
ATOM 683 O O . LYS A 1 94 ? 14.113 6.414 -19.258 1.00 95.31 94 LYS A O 1
ATOM 688 N N . THR A 1 95 ? 14.140 4.187 -19.663 1.00 96.44 95 THR A N 1
ATOM 689 C CA . THR A 1 95 ? 12.727 3.926 -19.386 1.00 96.44 95 THR A CA 1
ATOM 690 C C . THR A 1 95 ? 12.505 3.238 -18.044 1.00 96.44 95 THR A C 1
ATOM 692 O O . THR A 1 95 ? 13.309 2.430 -17.583 1.00 96.44 95 THR A O 1
ATOM 695 N N . ILE A 1 96 ? 11.396 3.569 -17.395 1.00 97.19 96 ILE A N 1
ATOM 696 C CA . ILE A 1 96 ? 10.840 2.827 -16.264 1.00 97.19 96 ILE A CA 1
ATOM 697 C C . ILE A 1 96 ? 9.430 2.432 -16.663 1.00 97.19 96 ILE A C 1
ATOM 699 O O . ILE A 1 96 ? 8.638 3.305 -17.017 1.00 97.19 96 ILE A O 1
ATOM 703 N N . THR A 1 97 ? 9.106 1.151 -16.558 1.00 97.75 97 THR A N 1
ATOM 704 C CA . THR A 1 97 ? 7.739 0.667 -16.751 1.00 97.75 97 THR A CA 1
ATOM 705 C C . THR A 1 97 ? 7.128 0.284 -15.415 1.00 97.75 97 THR A C 1
ATOM 707 O O . THR A 1 97 ? 7.827 0.017 -14.433 1.00 97.75 97 THR A O 1
ATOM 710 N N . LYS A 1 98 ? 5.803 0.315 -15.339 1.00 97.44 98 LYS A N 1
ATOM 711 C CA . LYS A 1 98 ? 5.056 -0.078 -14.155 1.00 97.44 98 LYS A CA 1
ATOM 712 C C . LYS A 1 98 ? 3.700 -0.610 -14.563 1.00 97.44 98 LYS A C 1
ATOM 714 O O . LYS A 1 98 ? 2.925 0.131 -15.151 1.00 97.44 98 LYS A O 1
ATOM 719 N N . HIS A 1 99 ? 3.415 -1.824 -14.128 1.00 97.62 99 HIS A N 1
ATOM 720 C CA . HIS A 1 99 ? 2.071 -2.372 -14.097 1.00 97.62 99 HIS A CA 1
ATOM 721 C C . HIS A 1 99 ? 1.573 -2.352 -12.648 1.00 97.62 99 HIS A C 1
ATOM 723 O O . HIS A 1 99 ? 2.326 -2.692 -11.734 1.00 97.62 99 HIS A O 1
ATOM 729 N N . ASP A 1 100 ? 0.348 -1.902 -12.406 1.00 97.81 100 ASP A N 1
ATOM 730 C CA . ASP A 1 100 ? -0.342 -2.023 -11.124 1.00 97.81 100 ASP A CA 1
ATOM 731 C C . ASP A 1 100 ? -1.757 -2.552 -11.355 1.00 97.81 100 ASP A C 1
ATOM 733 O O . ASP A 1 100 ? -2.434 -2.115 -12.281 1.00 97.81 100 ASP A O 1
ATOM 737 N N . THR A 1 101 ? -2.244 -3.374 -10.434 1.00 98.06 101 THR A N 1
ATOM 738 C CA . THR A 1 101 ? -3.651 -3.771 -10.366 1.00 98.06 101 THR A CA 1
ATOM 739 C C . THR A 1 101 ? -4.219 -3.449 -8.994 1.00 98.06 101 THR A C 1
ATOM 741 O O . THR A 1 101 ? -3.519 -3.507 -7.978 1.00 98.06 101 THR A O 1
ATOM 744 N N . TRP A 1 102 ? -5.493 -3.082 -8.961 1.00 98.31 102 TRP A N 1
ATOM 745 C CA . TRP A 1 102 ? -6.301 -2.958 -7.759 1.00 98.31 102 TRP A CA 1
ATOM 746 C C . TRP A 1 102 ? -7.583 -3.738 -7.978 1.00 98.31 102 TRP A C 1
ATOM 748 O O . TRP A 1 102 ? -8.292 -3.453 -8.933 1.00 98.31 102 TRP A O 1
ATOM 758 N N . THR A 1 103 ? -7.899 -4.654 -7.078 1.00 98.00 103 THR A N 1
ATOM 759 C CA . THR A 1 103 ? -9.142 -5.423 -7.120 1.00 98.00 103 THR A CA 1
ATOM 760 C C . THR A 1 103 ? -9.873 -5.217 -5.811 1.00 98.00 103 THR A C 1
ATOM 762 O O . THR A 1 103 ? -9.271 -5.333 -4.736 1.00 98.00 103 THR A O 1
ATOM 765 N N . LYS A 1 104 ? -11.153 -4.869 -5.899 1.00 97.50 104 LYS A N 1
ATOM 766 C CA . LYS A 1 104 ? -12.045 -4.783 -4.750 1.00 97.50 104 LYS A CA 1
ATOM 767 C C . LYS A 1 104 ? -12.843 -6.080 -4.637 1.00 97.50 104 LYS A C 1
ATOM 769 O O . LYS A 1 104 ? -13.349 -6.579 -5.624 1.00 97.50 104 LYS A O 1
ATOM 774 N N . ASP A 1 105 ? -12.949 -6.601 -3.427 1.00 97.31 105 ASP A N 1
ATOM 775 C CA . ASP A 1 105 ? -13.806 -7.733 -3.096 1.00 97.31 105 ASP A CA 1
ATOM 776 C C . ASP A 1 105 ? -14.474 -7.438 -1.749 1.00 97.31 105 ASP A C 1
ATOM 778 O O . ASP A 1 105 ? -13.832 -7.420 -0.692 1.00 97.31 105 ASP A O 1
ATOM 782 N N . GLY A 1 106 ? -15.750 -7.052 -1.803 1.00 96.31 106 GLY A N 1
ATOM 783 C CA . GLY A 1 106 ? -16.506 -6.580 -0.645 1.00 96.31 106 GLY A CA 1
ATOM 784 C C . GLY A 1 106 ? -15.804 -5.434 0.100 1.00 96.31 106 GLY A C 1
ATOM 785 O O . GLY A 1 106 ? -15.713 -4.301 -0.386 1.00 96.31 106 GLY A O 1
ATOM 786 N N . LYS A 1 107 ? -15.325 -5.725 1.318 1.00 97.00 107 LYS A N 1
ATOM 787 C CA . LYS A 1 107 ? -14.614 -4.773 2.197 1.00 97.00 107 LYS A CA 1
ATOM 788 C C . LYS A 1 107 ? -13.087 -4.838 2.068 1.00 97.00 107 LYS A C 1
ATOM 790 O O . LYS A 1 107 ? -12.384 -4.121 2.789 1.00 97.00 107 LYS A O 1
ATOM 795 N N . THR A 1 108 ? -12.583 -5.680 1.174 1.00 97.88 108 THR A N 1
ATOM 796 C CA . THR A 1 108 ? -11.162 -5.906 0.933 1.00 97.88 108 THR A CA 1
ATOM 797 C C . THR A 1 108 ? -10.744 -5.276 -0.390 1.00 97.88 108 THR A C 1
ATOM 799 O O . THR A 1 108 ? -11.449 -5.340 -1.390 1.00 97.88 108 THR A O 1
ATOM 802 N N . VAL A 1 109 ? -9.574 -4.643 -0.401 1.00 98.31 109 VAL A N 1
ATOM 803 C CA . VAL A 1 109 ? -8.912 -4.151 -1.609 1.00 98.31 109 VAL A CA 1
ATOM 804 C C . VAL A 1 109 ? -7.515 -4.741 -1.662 1.00 98.31 109 VAL A C 1
ATOM 806 O O . VAL A 1 109 ? -6.687 -4.481 -0.782 1.00 98.31 109 VAL A O 1
ATOM 809 N N . THR A 1 110 ? -7.236 -5.483 -2.724 1.00 98.25 110 THR A N 1
ATOM 810 C CA . THR A 1 110 ? -5.907 -6.012 -3.020 1.00 98.25 110 THR A CA 1
ATOM 811 C C . THR A 1 110 ? -5.255 -5.150 -4.085 1.00 98.25 110 THR A C 1
ATOM 813 O O . THR A 1 110 ? -5.892 -4.728 -5.042 1.00 98.25 110 THR A O 1
ATOM 816 N N . ARG A 1 111 ? -3.972 -4.857 -3.907 1.00 98.12 111 ARG A N 1
ATOM 817 C CA . ARG A 1 111 ? -3.149 -4.104 -4.842 1.00 98.12 111 ARG A CA 1
ATOM 818 C C . ARG A 1 111 ? -1.896 -4.891 -5.158 1.00 98.12 111 ARG A C 1
ATOM 820 O O . ARG A 1 111 ? -1.145 -5.211 -4.236 1.00 98.12 111 ARG A O 1
ATOM 827 N N . GLN A 1 112 ? -1.613 -5.072 -6.437 1.00 98.19 112 GLN A N 1
ATOM 828 C CA . GLN A 1 112 ? -0.347 -5.615 -6.910 1.00 98.19 112 GLN A CA 1
ATOM 829 C C . GLN A 1 112 ? 0.357 -4.591 -7.796 1.00 98.19 112 GLN A C 1
ATOM 831 O O . GLN A 1 112 ? -0.265 -3.661 -8.308 1.00 98.19 112 GLN A O 1
ATOM 836 N N . GLY A 1 113 ? 1.672 -4.702 -7.936 1.00 97.75 113 GLY A N 1
ATOM 837 C CA . GLY A 1 113 ? 2.378 -3.908 -8.925 1.00 97.75 113 GLY A CA 1
ATOM 838 C C . GLY A 1 113 ? 3.841 -4.262 -9.095 1.00 97.75 113 GLY A C 1
ATOM 839 O O . GLY A 1 113 ? 4.524 -4.634 -8.139 1.00 97.75 113 GLY A O 1
ATOM 840 N N . THR A 1 114 ? 4.317 -4.089 -10.320 1.00 97.81 114 THR A N 1
ATOM 841 C CA . THR A 1 114 ? 5.617 -4.558 -10.798 1.00 97.81 114 THR A CA 1
ATOM 842 C C . THR A 1 114 ? 6.350 -3.459 -11.570 1.00 97.81 114 THR A C 1
ATOM 844 O O . THR A 1 114 ? 6.361 -3.460 -12.801 1.00 97.81 114 THR A O 1
ATOM 847 N N . PRO A 1 115 ? 6.928 -2.449 -10.891 1.00 96.94 115 PRO A N 1
ATOM 848 C CA . PRO A 1 115 ? 7.807 -1.505 -11.562 1.00 96.94 115 PRO A CA 1
ATOM 849 C C . PRO A 1 115 ? 9.129 -2.160 -11.982 1.00 96.94 115 PRO A C 1
ATOM 851 O O . PRO A 1 115 ? 9.795 -2.805 -11.163 1.00 96.94 115 PRO A O 1
ATOM 854 N N . THR A 1 116 ? 9.543 -1.887 -13.216 1.00 97.56 116 THR A N 1
ATOM 855 C CA . THR A 1 116 ? 10.794 -2.355 -13.817 1.00 97.56 116 THR A CA 1
ATOM 856 C C . THR A 1 116 ? 11.666 -1.164 -14.182 1.00 97.56 116 THR A C 1
ATOM 858 O O . THR A 1 116 ? 11.235 -0.225 -14.849 1.00 97.56 116 THR A O 1
ATOM 861 N N . GLY A 1 117 ? 12.901 -1.167 -13.682 1.00 95.62 117 GLY A N 1
ATOM 862 C CA . GLY A 1 117 ? 13.853 -0.088 -13.931 1.00 95.62 117 GLY A CA 1
ATOM 863 C C . GLY A 1 117 ? 14.534 -0.184 -15.303 1.00 95.62 117 GLY A C 1
ATOM 864 O O . GLY A 1 117 ? 14.490 -1.235 -15.939 1.00 95.62 117 GLY A O 1
ATOM 865 N N . PRO A 1 118 ? 15.310 0.842 -15.705 1.00 93.56 118 PRO A N 1
ATOM 866 C CA . PRO A 1 118 ? 15.950 0.898 -17.027 1.00 93.56 118 PRO A CA 1
ATOM 867 C C . PRO A 1 118 ? 17.002 -0.188 -17.281 1.00 93.56 118 PRO A C 1
ATOM 869 O O . PRO A 1 118 ? 17.488 -0.337 -18.393 1.00 93.56 118 PRO A O 1
ATOM 872 N N . LYS A 1 119 ? 17.418 -0.902 -16.229 1.00 94.06 119 LYS A N 1
ATOM 873 C CA . LYS A 1 119 ? 18.368 -2.022 -16.289 1.00 94.06 119 LYS A CA 1
ATOM 874 C C . LYS A 1 119 ? 17.665 -3.389 -16.209 1.00 94.06 119 LYS A C 1
ATOM 876 O O . LYS A 1 119 ? 18.308 -4.369 -15.859 1.00 94.06 119 LYS A O 1
ATOM 881 N N . GLY A 1 120 ? 16.344 -3.441 -16.395 1.00 94.00 120 GLY A N 1
ATOM 882 C CA . GLY A 1 120 ? 15.537 -4.670 -16.353 1.00 94.00 120 GLY A CA 1
ATOM 883 C C . GLY A 1 120 ? 15.215 -5.213 -14.953 1.00 94.00 120 GLY A C 1
ATOM 884 O O . GLY A 1 120 ? 14.414 -6.131 -14.812 1.00 94.00 120 GLY A O 1
ATOM 885 N N . GLY A 1 121 ? 15.793 -4.647 -13.889 1.00 96.38 121 GLY A N 1
ATOM 886 C CA . GLY A 1 121 ? 15.485 -5.065 -12.519 1.00 96.38 121 GLY A CA 1
ATOM 887 C C . GLY A 1 121 ? 14.035 -4.751 -12.136 1.00 96.38 121 GLY A C 1
ATOM 888 O O . GLY A 1 121 ? 13.627 -3.589 -12.196 1.00 96.38 121 GLY A O 1
ATOM 889 N N . THR A 1 122 ? 13.299 -5.771 -11.689 1.00 96.69 122 THR A N 1
ATOM 890 C CA . THR A 1 122 ? 11.874 -5.676 -11.322 1.00 96.69 122 THR A CA 1
ATOM 891 C C . THR A 1 122 ? 11.680 -5.721 -9.807 1.00 96.69 122 THR A C 1
ATOM 893 O O . THR A 1 122 ? 12.367 -6.455 -9.100 1.00 96.69 122 THR A O 1
ATOM 896 N N . ILE A 1 123 ? 10.745 -4.923 -9.294 1.00 97.50 123 ILE A N 1
ATOM 897 C CA . ILE A 1 123 ? 10.291 -4.971 -7.899 1.00 97.50 123 ILE A CA 1
ATOM 898 C C . ILE A 1 123 ? 8.847 -5.450 -7.900 1.00 97.50 123 ILE A C 1
ATOM 900 O O . ILE A 1 123 ? 8.041 -4.867 -8.608 1.00 97.50 123 ILE A O 1
ATOM 904 N N . THR A 1 124 ? 8.486 -6.399 -7.044 1.00 97.94 124 THR A N 1
ATOM 905 C CA . THR A 1 124 ? 7.085 -6.800 -6.849 1.00 97.94 124 THR A CA 1
ATOM 906 C C . THR A 1 124 ? 6.536 -6.158 -5.584 1.00 97.94 124 THR A C 1
ATOM 908 O O . THR A 1 124 ? 7.205 -6.126 -4.550 1.00 97.94 124 THR A O 1
ATOM 911 N N . ARG A 1 125 ? 5.323 -5.612 -5.649 1.00 98.06 125 ARG A N 1
ATOM 912 C CA . ARG A 1 125 ? 4.621 -5.001 -4.517 1.00 98.06 125 ARG A CA 1
ATOM 913 C C . ARG A 1 125 ? 3.250 -5.629 -4.394 1.00 98.06 125 ARG A C 1
ATOM 915 O O . ARG A 1 125 ? 2.478 -5.527 -5.333 1.00 98.06 125 ARG A O 1
ATOM 922 N N . ASN A 1 126 ? 2.926 -6.150 -3.222 1.00 98.12 126 ASN A N 1
ATOM 923 C CA . ASN A 1 126 ? 1.590 -6.644 -2.913 1.00 98.12 126 ASN A CA 1
ATOM 924 C C . ASN A 1 126 ? 1.071 -5.941 -1.667 1.00 98.12 126 ASN A C 1
ATOM 926 O O . ASN A 1 126 ? 1.836 -5.642 -0.750 1.00 98.12 126 ASN A O 1
ATOM 930 N N . ALA A 1 127 ? -0.215 -5.632 -1.624 1.00 98.31 127 ALA A N 1
ATOM 931 C CA . ALA A 1 127 ? -0.855 -5.151 -0.415 1.00 98.31 127 ALA A CA 1
ATOM 932 C C . ALA A 1 127 ? -2.333 -5.511 -0.401 1.00 98.31 127 ALA A C 1
ATOM 934 O O . ALA A 1 127 ? -3.012 -5.323 -1.399 1.00 98.31 127 ALA A O 1
ATOM 935 N N . THR A 1 128 ? -2.833 -5.903 0.758 1.00 98.56 128 THR A N 1
ATOM 936 C CA . THR A 1 128 ? -4.253 -6.134 1.009 1.00 98.56 128 THR A CA 1
ATOM 937 C C . THR A 1 128 ? -4.686 -5.183 2.106 1.00 98.56 128 THR A C 1
ATOM 939 O O . THR A 1 128 ? -3.983 -5.022 3.103 1.00 98.56 128 THR A O 1
ATOM 942 N N . THR A 1 129 ? -5.793 -4.485 1.890 1.00 98.56 129 THR A N 1
ATOM 943 C CA . THR A 1 129 ? -6.409 -3.587 2.868 1.00 98.56 129 THR A CA 1
ATOM 944 C C . THR A 1 129 ? -7.835 -4.043 3.104 1.00 98.56 129 THR A C 1
ATOM 946 O O . THR A 1 129 ? -8.587 -4.132 2.142 1.00 98.56 129 THR A O 1
ATOM 949 N N . THR A 1 130 ? -8.214 -4.279 4.353 1.00 98.31 130 THR A N 1
ATOM 950 C CA . THR A 1 130 ? -9.557 -4.744 4.717 1.00 98.31 130 THR A CA 1
ATOM 951 C C . THR A 1 130 ? -10.158 -3.799 5.742 1.00 98.31 130 THR A C 1
ATOM 953 O O . THR A 1 130 ? -9.459 -3.327 6.641 1.00 98.31 130 THR A O 1
ATOM 956 N N . ARG A 1 131 ? -11.445 -3.476 5.589 1.00 97.19 131 ARG A N 1
ATOM 957 C CA . ARG A 1 131 ? -12.199 -2.657 6.545 1.00 97.19 131 ARG A CA 1
ATOM 958 C C . ARG A 1 131 ? -13.236 -3.503 7.276 1.00 97.19 131 ARG A C 1
ATOM 960 O O . ARG A 1 131 ? -14.114 -4.084 6.652 1.00 97.19 131 ARG A O 1
ATOM 967 N N . GLU A 1 132 ? -13.197 -3.477 8.599 1.00 97.06 132 GLU A N 1
ATOM 968 C CA . GLU A 1 132 ? -14.150 -4.143 9.484 1.00 97.06 132 GLU A CA 1
ATOM 969 C C . GLU A 1 132 ? -14.651 -3.140 10.522 1.00 97.06 132 GLU A C 1
ATOM 971 O O . GLU A 1 132 ? -13.920 -2.719 11.419 1.00 97.06 132 GLU A O 1
ATOM 976 N N . GLY A 1 133 ? -15.901 -2.697 10.347 1.00 95.81 133 GLY A N 1
ATOM 977 C CA . GLY A 1 133 ? -16.474 -1.609 11.136 1.00 95.81 133 GLY A CA 1
ATOM 978 C C . GLY A 1 133 ? -15.589 -0.363 11.077 1.00 95.81 133 GLY A C 1
ATOM 979 O O . GLY A 1 133 ? -15.289 0.157 9.999 1.00 95.81 133 GLY A O 1
ATOM 980 N N . ASN A 1 134 ? -15.128 0.066 12.248 1.00 96.88 134 ASN A N 1
ATOM 981 C CA . ASN A 1 134 ? -14.277 1.239 12.420 1.00 96.88 134 ASN A CA 1
ATOM 982 C C . ASN A 1 134 ? -12.773 0.951 12.283 1.00 96.88 134 ASN A C 1
ATOM 984 O O . ASN A 1 134 ? -11.955 1.869 12.399 1.00 96.88 134 ASN A O 1
ATOM 988 N N . THR A 1 135 ? -12.402 -0.306 12.041 1.00 97.50 135 THR A N 1
ATOM 989 C CA . THR A 1 135 ? -11.013 -0.747 11.934 1.00 97.50 135 THR A CA 1
ATOM 990 C C . THR A 1 135 ? -10.650 -1.023 10.481 1.00 97.50 135 THR A C 1
ATOM 992 O O . THR A 1 135 ? -11.406 -1.614 9.717 1.00 97.50 135 THR A O 1
ATOM 995 N N . VAL A 1 136 ? -9.460 -0.589 10.081 1.00 98.31 136 VAL A N 1
ATOM 996 C CA . VAL A 1 136 ? -8.856 -0.896 8.789 1.00 98.31 136 VAL A CA 1
ATOM 997 C C . VAL A 1 136 ? -7.510 -1.551 9.037 1.00 98.31 136 VAL A C 1
ATOM 999 O O . VAL A 1 136 ? -6.647 -0.962 9.687 1.00 98.31 136 VAL A O 1
ATOM 1002 N N . THR A 1 137 ? -7.308 -2.737 8.481 1.00 98.31 137 THR A N 1
ATOM 1003 C CA . THR A 1 137 ? -6.028 -3.445 8.491 1.00 98.31 137 THR A CA 1
ATOM 1004 C C . THR A 1 137 ? -5.395 -3.366 7.109 1.00 98.31 137 THR A C 1
ATOM 1006 O O . THR A 1 137 ? -6.082 -3.314 6.089 1.00 98.31 137 THR A O 1
ATOM 1009 N N . ARG A 1 138 ? -4.065 -3.302 7.047 1.00 98.31 138 ARG A N 1
ATOM 1010 C CA . ARG A 1 138 ? -3.321 -3.321 5.790 1.00 98.31 138 ARG A CA 1
ATOM 1011 C C . ARG A 1 138 ? -2.019 -4.072 5.915 1.00 98.31 138 ARG A C 1
ATOM 1013 O O . ARG A 1 138 ? -1.066 -3.559 6.509 1.00 98.31 138 ARG A O 1
ATOM 1020 N N . GLN A 1 139 ? -1.943 -5.177 5.190 1.00 98.44 139 GLN A N 1
ATOM 1021 C CA . GLN A 1 139 ? -0.731 -5.966 5.050 1.00 98.44 139 GLN A CA 1
ATOM 1022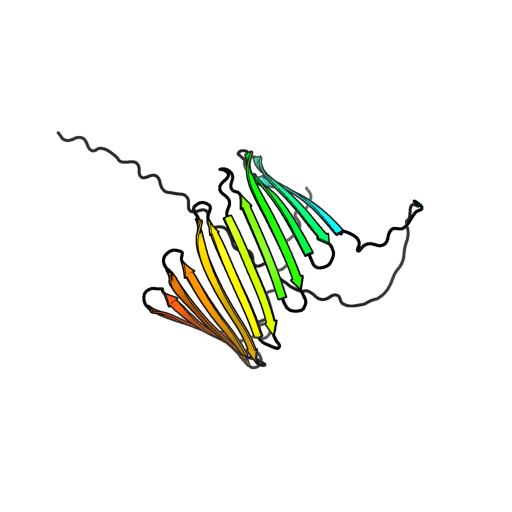 C C . GLN A 1 139 ? -0.128 -5.723 3.675 1.00 98.44 139 GLN A C 1
ATOM 1024 O O . GLN A 1 139 ? -0.839 -5.471 2.706 1.00 98.44 139 GLN A O 1
ATOM 1029 N N . GLY A 1 140 ? 1.191 -5.760 3.566 1.00 98.19 140 GLY A N 1
ATOM 1030 C CA . GLY A 1 140 ? 1.839 -5.658 2.274 1.00 98.19 140 GLY A CA 1
ATOM 1031 C C . GLY A 1 140 ? 3.284 -6.098 2.286 1.00 98.19 140 GLY A C 1
ATOM 1032 O O . GLY A 1 140 ? 3.941 -6.135 3.326 1.00 98.19 140 GLY A O 1
ATOM 1033 N N . THR A 1 141 ? 3.773 -6.409 1.099 1.00 98.31 141 THR A N 1
ATOM 1034 C CA . THR A 1 141 ? 5.127 -6.869 0.846 1.00 98.31 141 THR A CA 1
ATOM 1035 C C . THR A 1 141 ? 5.729 -6.101 -0.319 1.00 98.31 141 THR A C 1
ATOM 1037 O O . THR A 1 141 ? 5.035 -5.637 -1.228 1.00 98.31 141 THR A O 1
ATOM 1040 N N . VAL A 1 142 ? 7.043 -5.922 -0.266 1.00 98.38 142 VAL A N 1
ATOM 1041 C CA . VAL A 1 142 ? 7.836 -5.391 -1.369 1.00 98.38 142 VAL A CA 1
ATOM 1042 C C . VAL A 1 142 ? 9.065 -6.268 -1.521 1.00 98.38 142 VAL A C 1
ATOM 1044 O O . VAL A 1 142 ? 9.881 -6.336 -0.603 1.00 98.38 142 VAL A O 1
ATOM 1047 N N . THR A 1 143 ? 9.210 -6.896 -2.680 1.00 98.19 143 THR A N 1
ATOM 1048 C CA . THR A 1 143 ? 10.336 -7.770 -3.014 1.00 98.19 143 THR A CA 1
ATOM 1049 C C . THR A 1 143 ? 11.171 -7.109 -4.095 1.00 98.19 143 THR A C 1
ATOM 1051 O O . THR A 1 143 ? 10.662 -6.753 -5.155 1.00 98.19 143 THR A O 1
ATOM 1054 N N . GLY A 1 144 ? 12.451 -6.881 -3.809 1.00 96.88 144 GLY A N 1
ATOM 1055 C CA . GLY A 1 144 ? 13.375 -6.294 -4.775 1.00 96.88 144 GLY A CA 1
ATOM 1056 C C . GLY A 1 144 ? 13.862 -7.301 -5.827 1.00 96.88 144 GLY A C 1
ATOM 1057 O O . GLY A 1 144 ? 13.685 -8.504 -5.645 1.00 96.88 144 GLY A O 1
ATOM 1058 N N . PRO A 1 145 ? 14.602 -6.842 -6.855 1.00 95.19 145 PRO A N 1
ATOM 1059 C CA . PRO A 1 145 ? 15.081 -7.699 -7.948 1.00 95.19 145 PRO A CA 1
ATOM 1060 C C . PRO A 1 145 ? 16.000 -8.844 -7.499 1.00 95.19 145 PRO A C 1
ATOM 1062 O O . PRO A 1 145 ? 16.197 -9.809 -8.221 1.00 95.19 145 PRO A O 1
ATOM 1065 N N . LYS A 1 146 ? 16.592 -8.725 -6.304 1.00 95.12 146 LYS A N 1
ATOM 1066 C CA . LYS A 1 146 ? 17.472 -9.732 -5.690 1.00 95.12 146 LYS A CA 1
ATOM 1067 C C . LYS A 1 146 ? 16.735 -10.639 -4.690 1.00 95.12 146 LYS A C 1
ATOM 1069 O O . LYS A 1 146 ? 17.364 -11.158 -3.774 1.00 95.12 146 LYS A O 1
ATOM 1074 N N . GLY A 1 147 ? 15.404 -10.706 -4.747 1.00 95.88 147 GLY A N 1
ATOM 1075 C CA . GLY A 1 147 ? 14.570 -11.553 -3.879 1.00 95.88 147 GLY A CA 1
ATOM 1076 C C . GLY A 1 147 ? 14.408 -11.082 -2.425 1.00 95.88 147 GLY A C 1
ATOM 1077 O O . GLY A 1 147 ? 13.592 -11.620 -1.681 1.00 95.88 147 GLY A O 1
ATOM 1078 N N . LYS A 1 148 ? 15.137 -10.046 -1.991 1.00 97.50 148 LYS A N 1
ATOM 1079 C CA . LYS A 1 148 ? 15.008 -9.495 -0.632 1.00 97.50 148 LYS A CA 1
ATOM 1080 C C . LYS A 1 148 ? 13.643 -8.836 -0.441 1.00 97.50 148 LYS A C 1
ATOM 1082 O O . LYS A 1 148 ? 13.283 -7.942 -1.209 1.00 97.50 148 LYS A O 1
ATOM 1087 N N . THR A 1 149 ? 12.936 -9.239 0.614 1.00 97.94 149 THR A N 1
ATOM 1088 C CA . THR A 1 149 ? 11.551 -8.828 0.876 1.00 97.94 149 THR A CA 1
ATOM 1089 C C . THR A 1 149 ? 11.431 -8.000 2.149 1.00 97.94 149 THR A C 1
ATOM 1091 O O . THR A 1 149 ? 12.005 -8.336 3.180 1.00 97.94 149 THR A O 1
ATOM 1094 N N . VAL A 1 150 ? 10.667 -6.914 2.074 1.00 98.38 150 VAL A N 1
ATOM 1095 C CA . VAL A 1 150 ? 10.202 -6.126 3.220 1.00 98.38 150 VAL A CA 1
ATOM 1096 C C . VAL A 1 150 ? 8.715 -6.382 3.386 1.00 98.38 150 VAL A C 1
ATOM 1098 O O . VAL A 1 150 ? 7.972 -6.308 2.408 1.00 98.38 150 VAL A O 1
ATOM 1101 N N . THR A 1 151 ? 8.265 -6.620 4.612 1.00 98.38 151 THR A N 1
ATOM 1102 C CA . THR A 1 151 ? 6.840 -6.734 4.929 1.00 98.38 151 THR A CA 1
ATOM 1103 C C . THR A 1 151 ? 6.392 -5.562 5.790 1.00 98.38 151 THR A C 1
ATOM 1105 O O . THR A 1 151 ? 7.168 -4.966 6.541 1.00 98.38 151 THR A O 1
ATOM 1108 N N . ARG A 1 152 ? 5.127 -5.177 5.656 1.00 98.25 152 ARG A N 1
ATOM 1109 C CA . ARG A 1 152 ? 4.504 -4.135 6.460 1.00 98.25 152 ARG A CA 1
ATOM 1110 C C . ARG A 1 152 ? 3.116 -4.580 6.871 1.00 98.25 152 ARG A C 1
ATOM 1112 O O . ARG A 1 152 ? 2.325 -4.967 6.021 1.00 98.25 152 ARG A O 1
ATOM 1119 N N . ALA A 1 153 ? 2.828 -4.418 8.151 1.00 98.31 153 ALA A N 1
ATOM 1120 C CA . ALA A 1 153 ? 1.497 -4.529 8.712 1.00 98.31 153 ALA A CA 1
ATOM 1121 C C . ALA A 1 153 ? 1.088 -3.188 9.317 1.00 98.31 153 ALA A C 1
ATOM 1123 O O . ALA A 1 153 ? 1.929 -2.470 9.869 1.00 98.31 153 ALA A O 1
ATOM 1124 N N . ALA A 1 154 ? -0.177 -2.817 9.191 1.00 98.12 154 ALA A N 1
ATOM 1125 C CA . ALA A 1 154 ? -0.711 -1.629 9.835 1.00 98.12 154 ALA A CA 1
ATOM 1126 C C . ALA A 1 154 ? -2.191 -1.788 10.158 1.00 98.12 154 ALA A C 1
ATOM 1128 O O . ALA A 1 154 ? -2.930 -2.386 9.385 1.00 98.12 154 ALA A O 1
ATOM 1129 N N . THR A 1 155 ? -2.604 -1.170 11.256 1.00 98.25 155 THR A N 1
ATOM 1130 C CA . THR A 1 155 ? -3.997 -1.091 11.682 1.00 98.25 155 THR A CA 1
ATOM 1131 C C . THR A 1 155 ? -4.335 0.357 11.998 1.00 98.25 155 THR A C 1
ATOM 1133 O O . THR A 1 155 ? -3.519 1.091 12.566 1.00 98.25 155 THR A O 1
ATOM 1136 N N . TRP A 1 156 ? -5.533 0.776 11.612 1.00 96.00 156 TRP A N 1
ATOM 1137 C CA . TRP A 1 156 ? -6.115 2.063 11.957 1.00 96.00 156 TRP A CA 1
ATOM 1138 C C . TRP A 1 156 ? -7.501 1.830 12.525 1.00 96.00 156 TRP A C 1
ATOM 1140 O O . TRP A 1 156 ? -8.313 1.201 11.858 1.00 96.00 156 TRP A O 1
ATOM 1150 N N . THR A 1 157 ? -7.780 2.371 13.699 1.00 97.94 157 THR A N 1
ATOM 1151 C CA . THR A 1 157 ? -9.105 2.302 14.314 1.00 97.94 157 THR A CA 1
ATOM 1152 C C . THR A 1 157 ? -9.592 3.717 14.554 1.00 97.94 157 THR A C 1
ATOM 1154 O O . THR A 1 157 ? -8.835 4.552 15.056 1.00 97.94 157 THR A O 1
ATOM 1157 N N . ASN A 1 158 ? -10.821 3.994 14.129 1.00 96.12 158 ASN A N 1
ATOM 1158 C CA . ASN A 1 158 ? -11.483 5.270 14.353 1.00 96.12 158 ASN A CA 1
ATOM 1159 C C . ASN A 1 158 ? -12.552 5.121 15.439 1.00 96.12 158 ASN A C 1
ATOM 1161 O O . ASN A 1 158 ? -13.599 4.533 15.198 1.00 96.12 158 ASN A O 1
ATOM 1165 N N . ASP A 1 159 ? -12.289 5.649 16.621 1.00 94.19 159 ASP A N 1
ATOM 1166 C CA . ASP A 1 159 ? -13.194 5.602 17.759 1.00 94.19 159 ASP A CA 1
ATOM 1167 C C . ASP A 1 159 ? -13.675 7.018 18.091 1.00 94.19 159 ASP A C 1
ATOM 1169 O O . ASP A 1 159 ? -12.996 7.796 18.764 1.00 94.19 159 ASP A O 1
ATOM 1173 N N . GLY A 1 160 ? -14.813 7.395 17.501 1.00 93.38 160 GLY A N 1
ATOM 1174 C CA . GLY A 1 160 ? -15.384 8.735 17.617 1.00 93.38 160 GLY A CA 1
ATOM 1175 C C . GLY A 1 160 ? -14.414 9.832 17.165 1.00 93.38 160 GLY A C 1
ATOM 1176 O O . GLY A 1 160 ? -14.145 10.000 15.976 1.00 93.38 160 GLY A O 1
ATOM 1177 N N . ASN A 1 161 ? -13.895 10.589 18.132 1.00 94.12 161 ASN A N 1
ATOM 1178 C CA . ASN A 1 161 ? -12.953 11.686 17.900 1.00 94.12 161 ASN A CA 1
ATOM 1179 C C . ASN A 1 161 ? -11.478 11.258 17.959 1.00 94.12 161 ASN A C 1
ATOM 1181 O O . ASN A 1 161 ? -10.589 12.105 17.814 1.00 94.12 161 ASN A O 1
ATOM 1185 N N . THR A 1 162 ? -11.209 9.970 18.171 1.00 95.50 162 THR A N 1
ATOM 1186 C CA . THR A 1 162 ? -9.870 9.424 18.360 1.00 95.50 162 THR A CA 1
ATOM 1187 C C . THR A 1 162 ? -9.513 8.435 17.256 1.00 95.50 162 THR A C 1
ATOM 1189 O O . THR A 1 162 ? -10.205 7.460 16.997 1.00 95.50 162 THR A O 1
ATOM 1192 N N . ILE A 1 163 ? -8.368 8.652 16.613 1.00 97.12 163 ILE A N 1
ATOM 1193 C CA . ILE A 1 163 ? -7.794 7.741 15.626 1.00 97.12 163 ILE A CA 1
ATOM 1194 C C . ILE A 1 163 ? -6.536 7.116 16.212 1.00 97.12 163 ILE A C 1
ATOM 1196 O O . ILE A 1 163 ? -5.543 7.807 16.454 1.00 97.12 163 ILE A O 1
ATOM 1200 N N . ILE A 1 164 ? -6.546 5.795 16.350 1.00 97.56 164 ILE A N 1
ATOM 1201 C CA . ILE A 1 164 ? -5.384 5.008 16.754 1.00 97.56 164 ILE A CA 1
ATOM 1202 C C . ILE A 1 164 ? -4.777 4.380 15.507 1.00 97.56 164 ILE A C 1
ATOM 1204 O O . ILE A 1 164 ? -5.469 3.831 14.652 1.00 97.56 164 ILE A O 1
ATOM 1208 N N . ARG A 1 165 ? -3.457 4.482 15.376 1.00 97.75 165 ARG A N 1
ATOM 1209 C CA . ARG A 1 165 ? -2.688 3.887 14.286 1.00 97.75 165 ARG A CA 1
ATOM 1210 C C . ARG A 1 165 ? -1.583 3.043 14.875 1.00 97.75 165 ARG A C 1
ATOM 1212 O O . ARG A 1 165 ? -0.829 3.531 15.708 1.00 97.75 165 ARG A O 1
ATOM 1219 N N . GLN A 1 166 ? -1.425 1.831 14.380 1.00 98.00 166 GLN A N 1
ATOM 1220 C CA . GLN A 1 166 ? -0.302 0.966 14.704 1.00 98.00 166 GLN A CA 1
ATOM 1221 C C . GLN A 1 166 ? 0.279 0.402 13.417 1.00 98.00 166 GLN A C 1
ATOM 1223 O O . GLN A 1 166 ? -0.416 0.243 12.414 1.00 98.00 166 GLN A O 1
ATOM 1228 N N . GLY A 1 167 ? 1.570 0.113 13.410 1.00 98.12 167 GLY A N 1
ATOM 1229 C CA . GLY A 1 167 ? 2.161 -0.594 12.296 1.00 98.12 167 GLY A CA 1
ATOM 1230 C C . GLY A 1 167 ? 3.560 -1.088 12.570 1.00 98.12 167 GLY A C 1
ATOM 1231 O O . GLY A 1 167 ? 4.345 -0.454 13.270 1.00 98.12 167 GLY A O 1
ATOM 1232 N N . THR A 1 168 ? 3.870 -2.198 11.925 1.00 98.44 168 THR A N 1
ATOM 1233 C CA . THR A 1 168 ? 5.161 -2.866 11.982 1.00 98.44 168 THR A CA 1
ATOM 1234 C C . THR A 1 168 ? 5.705 -2.960 10.568 1.00 98.44 168 THR A C 1
ATOM 1236 O O . THR A 1 168 ? 4.968 -3.149 9.603 1.00 98.44 168 THR A O 1
ATOM 1239 N N . THR A 1 169 ? 7.001 -2.755 10.410 1.00 98.44 169 THR A N 1
ATOM 1240 C CA . THR A 1 169 ? 7.721 -3.019 9.164 1.00 98.44 169 THR A CA 1
ATOM 1241 C C . THR A 1 169 ? 8.842 -3.988 9.488 1.00 98.44 169 THR A C 1
ATOM 1243 O O . THR A 1 169 ? 9.589 -3.720 10.422 1.00 98.44 169 THR A O 1
ATOM 1246 N N . THR A 1 170 ? 8.960 -5.079 8.741 1.00 98.31 170 THR A N 1
ATOM 1247 C CA . THR A 1 170 ? 10.013 -6.084 8.917 1.00 98.31 170 THR A CA 1
ATOM 1248 C C . THR A 1 170 ? 10.898 -6.086 7.685 1.00 98.31 170 THR A C 1
ATOM 1250 O O . THR A 1 170 ? 10.418 -6.201 6.557 1.00 98.31 170 THR A O 1
ATOM 1253 N N . GLY A 1 171 ? 12.193 -5.892 7.899 1.00 97.31 171 GLY A N 1
ATOM 1254 C CA . GLY A 1 171 ? 13.191 -5.877 6.842 1.00 97.31 171 GLY A CA 1
ATOM 1255 C C . GLY A 1 171 ? 13.572 -7.287 6.388 1.00 97.31 171 GLY A C 1
ATOM 1256 O O . GLY A 1 171 ? 13.242 -8.265 7.058 1.00 97.31 171 GLY A O 1
ATOM 1257 N N . PRO A 1 172 ? 14.353 -7.410 5.302 1.00 95.94 172 PRO A N 1
ATOM 1258 C CA . PRO A 1 172 ? 14.751 -8.709 4.757 1.00 95.94 172 PRO A CA 1
ATOM 1259 C C . PRO A 1 172 ? 15.639 -9.536 5.694 1.00 95.94 172 PRO A C 1
ATOM 1261 O O . PRO A 1 172 ? 15.839 -10.719 5.467 1.00 95.94 172 PRO A O 1
ATOM 1264 N N . ASN A 1 173 ? 16.206 -8.906 6.723 1.00 95.19 173 ASN A N 1
ATOM 1265 C CA . ASN A 1 173 ? 17.024 -9.531 7.760 1.00 95.19 173 ASN A CA 1
ATOM 1266 C C . ASN A 1 173 ? 16.239 -9.796 9.058 1.00 95.19 173 ASN A C 1
ATOM 1268 O O . ASN A 1 173 ? 16.847 -9.938 10.113 1.00 95.19 173 ASN A O 1
ATOM 1272 N N . GLY A 1 174 ? 14.904 -9.752 9.014 1.00 95.88 174 GLY A N 1
ATOM 1273 C CA . GLY A 1 174 ? 14.037 -9.994 10.171 1.00 95.88 174 GLY A CA 1
ATOM 1274 C C . GLY A 1 174 ? 13.968 -8.848 11.184 1.00 95.88 174 GLY A C 1
ATOM 1275 O O . GLY A 1 174 ? 13.155 -8.895 12.102 1.00 95.88 174 GLY A O 1
ATOM 1276 N N . ARG A 1 175 ? 14.763 -7.781 11.025 1.00 97.25 175 ARG A N 1
ATOM 1277 C CA . ARG A 1 175 ? 14.698 -6.614 11.915 1.00 97.25 175 ARG A CA 1
ATOM 1278 C C . ARG A 1 175 ? 13.372 -5.883 11.747 1.00 97.25 175 ARG A C 1
ATOM 1280 O O . ARG A 1 175 ? 12.917 -5.679 10.622 1.00 97.25 175 ARG A O 1
ATOM 1287 N N . THR A 1 176 ? 12.782 -5.454 12.859 1.00 97.38 176 THR A N 1
ATOM 1288 C CA . THR A 1 176 ? 11.454 -4.831 12.872 1.00 97.38 176 THR A CA 1
ATOM 1289 C C . THR A 1 176 ? 11.497 -3.383 13.334 1.00 97.38 176 THR A C 1
ATOM 1291 O O . THR A 1 176 ? 12.197 -3.063 14.288 1.00 97.38 176 THR A O 1
ATOM 1294 N N . TRP A 1 177 ? 10.672 -2.531 12.735 1.00 97.75 177 TRP A N 1
ATOM 1295 C CA . TRP A 1 177 ? 10.409 -1.165 13.185 1.00 97.75 177 TRP A CA 1
ATOM 1296 C C . TRP A 1 177 ? 8.927 -1.020 13.479 1.00 97.75 177 TRP A C 1
ATOM 1298 O O . TRP A 1 177 ? 8.096 -1.423 12.659 1.00 97.75 177 TRP A O 1
ATOM 1308 N N . LYS A 1 178 ? 8.592 -0.418 14.618 1.00 98.06 178 LYS A N 1
ATOM 1309 C CA . LYS A 1 178 ? 7.204 -0.202 15.032 1.00 98.06 178 LYS A CA 1
ATOM 1310 C C . LYS A 1 178 ? 6.873 1.281 15.029 1.00 98.06 178 LYS A C 1
ATOM 1312 O O . LYS A 1 178 ? 7.724 2.134 15.274 1.00 98.06 178 LYS A O 1
ATOM 1317 N N . ARG A 1 179 ? 5.624 1.584 14.704 1.00 97.75 179 ARG A N 1
ATOM 1318 C CA . ARG A 1 179 ? 5.051 2.926 14.732 1.00 97.75 179 ARG A CA 1
ATOM 1319 C C . ARG A 1 179 ? 3.701 2.837 15.411 1.00 97.75 179 ARG A C 1
ATOM 1321 O O . ARG A 1 179 ? 2.892 2.006 15.003 1.00 97.75 179 ARG A O 1
ATOM 1328 N N . ALA A 1 180 ? 3.441 3.704 16.372 1.00 97.69 180 ALA A N 1
ATOM 1329 C CA . ALA A 1 180 ? 2.105 3.884 16.911 1.00 97.69 180 ALA A CA 1
ATOM 1330 C C . ALA A 1 180 ? 1.768 5.371 16.964 1.00 97.69 180 ALA A C 1
ATOM 1332 O O . ALA A 1 180 ? 2.655 6.214 17.070 1.00 97.69 180 ALA A O 1
ATOM 1333 N N . SER A 1 181 ? 0.496 5.720 16.846 1.00 97.94 181 SER A N 1
ATOM 1334 C CA . SER A 1 181 ? 0.049 7.072 17.146 1.00 97.94 181 SER A CA 1
ATOM 1335 C C . SER A 1 181 ? -1.413 7.108 17.526 1.00 97.94 181 SER A C 1
ATOM 1337 O O . SER A 1 181 ? -2.218 6.455 16.866 1.00 97.94 181 SER A O 1
ATOM 1339 N N . THR A 1 182 ? -1.746 7.970 18.471 1.00 97.81 182 THR A N 1
ATOM 1340 C CA . THR A 1 182 ? -3.118 8.336 18.812 1.00 97.81 182 THR A CA 1
ATOM 1341 C C . THR A 1 182 ? -3.317 9.790 18.427 1.00 97.81 182 THR A C 1
ATOM 1343 O O . THR A 1 182 ? -2.462 10.632 18.696 1.00 97.81 182 THR A O 1
ATOM 1346 N N . THR A 1 183 ? -4.394 10.086 17.712 1.00 97.06 183 THR A N 1
ATOM 1347 C CA . THR A 1 183 ? -4.784 11.449 17.345 1.00 97.06 183 THR A CA 1
ATOM 1348 C C . THR A 1 183 ? -6.188 11.696 17.851 1.00 97.06 183 THR A C 1
ATOM 1350 O O . THR A 1 183 ? -7.082 10.964 17.449 1.00 97.06 183 THR A O 1
ATOM 1353 N N . THR A 1 184 ? -6.382 12.708 18.685 1.00 96.12 184 THR A N 1
ATOM 1354 C CA . THR A 1 184 ? -7.684 13.051 19.262 1.00 96.12 184 THR A CA 1
ATOM 1355 C C . THR A 1 184 ? -8.075 14.456 18.834 1.00 96.12 184 THR A C 1
ATOM 1357 O O . THR A 1 184 ? -7.224 15.343 18.740 1.00 96.12 184 THR A O 1
ATOM 1360 N N . ARG A 1 185 ? -9.360 14.658 18.546 1.00 93.19 185 ARG A N 1
ATOM 1361 C CA . ARG A 1 185 ? -9.941 15.979 18.304 1.00 93.19 185 ARG A CA 1
ATOM 1362 C C . ARG A 1 185 ? -10.886 16.360 19.437 1.00 93.19 185 ARG A C 1
ATOM 1364 O O . ARG A 1 185 ? -11.795 15.611 19.765 1.00 93.19 185 ARG A O 1
ATOM 1371 N N . GLU A 1 186 ? -10.721 17.566 19.951 1.00 91.81 186 GLU A N 1
ATOM 1372 C CA . GLU A 1 186 ? -11.622 18.171 20.924 1.00 91.81 186 GLU A CA 1
ATOM 1373 C C . GLU A 1 186 ? -11.923 19.604 20.480 1.00 91.81 186 GLU A C 1
ATOM 1375 O O . GLU A 1 186 ? -11.049 20.474 20.470 1.00 91.81 186 GLU A O 1
ATOM 1380 N N . GLY A 1 187 ? -13.148 19.830 19.997 1.00 88.56 187 GLY A N 1
ATOM 1381 C CA . GLY A 1 187 ? -13.528 21.087 19.350 1.00 88.56 187 GLY A CA 1
ATOM 1382 C C . GLY A 1 187 ? -12.574 21.462 18.206 1.00 88.56 187 GLY A C 1
ATOM 1383 O O . GLY A 1 187 ? -12.399 20.708 17.246 1.00 88.56 187 GLY A O 1
ATOM 1384 N N . ASN A 1 188 ? -11.936 22.630 18.332 1.00 90.00 188 ASN A N 1
ATOM 1385 C CA . ASN A 1 188 ? -10.958 23.173 17.379 1.00 90.00 188 ASN A CA 1
ATOM 1386 C C . ASN A 1 188 ? -9.503 22.786 17.703 1.00 90.00 188 ASN A C 1
ATOM 1388 O O . ASN A 1 188 ? -8.569 23.364 17.137 1.00 90.00 188 ASN A O 1
ATOM 1392 N N . THR A 1 189 ? -9.287 21.838 18.612 1.00 90.06 189 THR A N 1
ATOM 1393 C CA . THR A 1 189 ? -7.959 21.358 19.000 1.00 90.06 189 THR A CA 1
ATOM 1394 C C . THR A 1 189 ? -7.769 19.924 18.527 1.00 90.06 189 THR A C 1
ATOM 1396 O O . THR A 1 189 ? -8.632 19.068 18.707 1.00 90.06 189 THR A O 1
ATOM 1399 N N . VAL A 1 190 ? -6.623 19.645 17.911 1.00 94.81 190 VAL A N 1
ATOM 1400 C CA . VAL A 1 190 ? -6.191 18.293 17.555 1.00 94.81 190 VAL A CA 1
ATOM 1401 C C . VAL A 1 190 ? -4.875 18.013 18.255 1.00 94.81 190 VAL A C 1
ATOM 1403 O O . VAL A 1 190 ? -3.896 18.730 18.045 1.00 94.81 190 VAL A O 1
ATOM 1406 N N . THR A 1 191 ? -4.841 16.952 19.050 1.00 95.38 191 THR A N 1
ATOM 1407 C CA . THR A 1 191 ? -3.632 16.438 19.689 1.00 95.38 191 THR A CA 1
ATOM 1408 C C . THR A 1 191 ? -3.213 15.147 19.009 1.00 95.38 191 THR A C 1
ATOM 1410 O O . THR A 1 191 ? -4.037 14.330 18.600 1.00 95.38 191 THR A O 1
ATOM 1413 N N . ARG A 1 192 ? -1.909 14.953 18.850 1.00 96.69 192 ARG A N 1
ATOM 1414 C CA . ARG A 1 192 ? -1.329 13.725 18.322 1.00 96.69 192 ARG A CA 1
ATOM 1415 C C . ARG A 1 192 ? -0.114 13.344 19.138 1.00 96.69 192 ARG A C 1
ATOM 1417 O O . ARG A 1 192 ? 0.863 14.083 19.156 1.00 96.69 192 ARG A O 1
ATOM 1424 N N . GLN A 1 193 ? -0.147 12.144 19.693 1.00 97.88 193 GLN A N 1
ATOM 1425 C CA . GLN A 1 193 ? 1.020 11.476 20.248 1.00 97.88 193 GLN A CA 1
ATOM 1426 C C . GLN A 1 193 ? 1.437 10.362 19.297 1.00 97.88 193 GLN A C 1
ATOM 1428 O O . GLN A 1 193 ? 0.599 9.593 18.826 1.00 97.88 193 GLN A O 1
ATOM 1433 N N . ALA A 1 194 ? 2.723 10.266 18.984 1.00 97.62 194 ALA A N 1
ATOM 1434 C CA . ALA A 1 194 ? 3.258 9.223 18.126 1.00 97.62 194 ALA A CA 1
ATOM 1435 C C . ALA A 1 194 ? 4.557 8.662 18.675 1.00 97.62 194 ALA A C 1
ATOM 1437 O O . ALA A 1 194 ? 5.389 9.410 19.173 1.00 97.62 194 ALA A O 1
ATOM 1438 N N . THR A 1 195 ? 4.741 7.358 18.524 1.00 97.75 195 THR A N 1
ATOM 1439 C CA . THR A 1 195 ? 5.963 6.653 18.880 1.00 97.75 195 THR A CA 1
ATOM 1440 C C . THR A 1 195 ? 6.554 5.965 17.659 1.00 97.75 195 THR A C 1
ATOM 1442 O O . THR A 1 195 ? 5.845 5.437 16.795 1.00 97.75 195 THR A O 1
ATOM 1445 N N . HIS A 1 196 ? 7.878 5.978 17.584 1.00 97.31 196 HIS A N 1
ATOM 1446 C CA . HIS A 1 196 ? 8.662 5.264 16.591 1.00 97.31 196 HIS A CA 1
ATOM 1447 C C . HIS A 1 196 ? 9.716 4.437 17.313 1.00 97.31 196 HIS A C 1
ATOM 1449 O O . HIS A 1 196 ? 10.622 5.001 17.918 1.00 97.31 196 HIS A O 1
ATOM 1455 N N . THR A 1 197 ? 9.605 3.114 17.225 1.00 97.88 197 THR A N 1
ATOM 1456 C CA . THR A 1 197 ? 10.557 2.179 17.829 1.00 97.88 197 THR A CA 1
ATOM 1457 C C . THR A 1 197 ? 11.440 1.578 16.744 1.00 97.88 197 THR A C 1
ATOM 1459 O O . THR A 1 197 ? 10.949 0.947 15.798 1.00 97.88 197 THR A O 1
ATOM 1462 N N . GLY A 1 198 ? 12.745 1.801 16.872 1.00 96.00 198 GLY A N 1
ATOM 1463 C CA . GLY A 1 198 ? 13.769 1.238 16.005 1.00 96.00 198 GLY A CA 1
ATOM 1464 C C . GLY A 1 198 ? 13.965 -0.262 16.221 1.00 96.00 198 GLY A C 1
ATOM 1465 O O . GLY A 1 198 ? 13.542 -0.831 17.225 1.00 96.00 198 GLY A O 1
ATOM 1466 N N . SER A 1 199 ? 14.680 -0.911 15.302 1.00 94.81 199 SER A N 1
ATOM 1467 C CA . SER A 1 199 ? 15.031 -2.333 15.428 1.00 94.81 199 SER A CA 1
ATOM 1468 C C . SER A 1 199 ? 15.972 -2.657 16.589 1.00 94.81 199 SER A C 1
ATOM 1470 O O . SER A 1 199 ? 16.180 -3.822 16.894 1.00 94.81 199 SER A O 1
ATOM 1472 N N . ASN A 1 200 ? 16.571 -1.637 17.201 1.00 94.94 200 ASN A N 1
ATOM 1473 C CA . ASN A 1 200 ? 17.386 -1.722 18.410 1.00 94.94 200 ASN A CA 1
ATOM 1474 C C . ASN A 1 200 ? 16.564 -1.506 19.698 1.00 94.94 200 ASN A C 1
ATOM 1476 O O . ASN A 1 200 ? 17.149 -1.368 20.765 1.00 94.94 200 ASN A O 1
ATOM 1480 N N . GLY A 1 201 ? 15.234 -1.398 19.605 1.00 93.88 201 GLY A N 1
ATOM 1481 C CA . GLY A 1 201 ? 14.343 -1.169 20.746 1.00 93.88 201 GLY A CA 1
ATOM 1482 C C . GLY A 1 201 ? 14.242 0.288 21.211 1.00 93.88 201 GLY A C 1
ATOM 1483 O O . GLY A 1 201 ? 13.330 0.616 21.969 1.00 93.88 201 GLY A O 1
ATOM 1484 N N . GLN A 1 202 ? 15.104 1.189 20.729 1.00 96.56 202 GLN A N 1
ATOM 1485 C CA . GLN A 1 202 ? 15.024 2.606 21.088 1.00 96.56 202 GLN A CA 1
ATOM 1486 C C . GLN A 1 202 ? 13.749 3.232 20.527 1.00 96.56 202 GLN A C 1
ATOM 1488 O O . GLN A 1 202 ? 13.381 2.983 19.376 1.00 96.56 202 GLN A O 1
ATOM 1493 N N . THR A 1 203 ? 13.090 4.055 21.340 1.00 97.25 203 THR A N 1
ATOM 1494 C CA . THR A 1 203 ? 11.805 4.669 21.001 1.00 97.25 203 THR A CA 1
ATOM 1495 C C . THR A 1 203 ? 11.889 6.185 21.078 1.00 97.25 203 THR A C 1
ATOM 1497 O O . THR A 1 203 ? 12.356 6.735 22.069 1.00 97.25 203 THR A O 1
ATOM 1500 N N . ILE A 1 204 ? 11.399 6.851 20.034 1.00 96.94 204 ILE A N 1
ATOM 1501 C CA . ILE A 1 204 ? 11.195 8.301 20.000 1.00 96.94 204 ILE A CA 1
ATOM 1502 C C . ILE A 1 204 ? 9.700 8.566 20.113 1.00 96.94 204 ILE A C 1
ATOM 1504 O O . ILE A 1 204 ? 8.917 7.973 19.367 1.00 96.94 204 ILE A O 1
ATOM 1508 N N . THR A 1 205 ? 9.325 9.484 20.999 1.00 97.31 205 THR A N 1
ATOM 1509 C CA . THR A 1 205 ? 7.947 9.953 21.162 1.00 97.31 205 THR A CA 1
ATOM 1510 C C . THR A 1 205 ? 7.838 11.402 20.705 1.00 97.31 205 THR A C 1
ATOM 1512 O O . THR A 1 205 ? 8.686 12.231 21.023 1.00 97.31 205 THR A O 1
ATOM 1515 N N . THR A 1 206 ? 6.787 11.720 19.960 1.00 97.19 206 THR A N 1
ATOM 1516 C CA . THR A 1 206 ? 6.482 13.078 19.510 1.00 97.19 206 THR A CA 1
ATOM 1517 C C . THR A 1 206 ? 5.049 13.417 19.863 1.00 97.19 206 THR A C 1
ATOM 1519 O O . THR A 1 206 ? 4.133 12.677 19.502 1.00 97.19 206 THR A O 1
ATOM 1522 N N . ASN A 1 207 ? 4.872 14.564 20.511 1.00 96.75 207 ASN A N 1
ATOM 1523 C CA . ASN A 1 207 ? 3.574 15.152 20.793 1.00 96.75 207 ASN A CA 1
ATOM 1524 C C . ASN A 1 207 ? 3.394 16.393 19.922 1.00 96.75 207 ASN A C 1
ATOM 1526 O O . ASN A 1 207 ? 4.313 17.191 19.751 1.00 96.75 207 ASN A O 1
ATOM 1530 N N . THR A 1 208 ? 2.221 16.541 19.327 1.00 94.62 208 THR A N 1
ATOM 1531 C CA . THR A 1 208 ? 1.875 17.697 18.505 1.00 94.62 208 THR A CA 1
ATOM 1532 C C . THR A 1 208 ? 0.461 18.117 18.838 1.00 94.62 208 THR A C 1
ATOM 1534 O O . THR A 1 208 ? -0.452 17.298 18.773 1.00 94.62 208 THR A O 1
ATOM 1537 N N . THR A 1 209 ? 0.282 19.396 19.138 1.00 93.94 209 THR A N 1
ATOM 1538 C CA . THR A 1 209 ? -1.030 20.003 19.351 1.00 93.94 209 THR A CA 1
ATOM 1539 C C . THR A 1 209 ? -1.209 21.112 18.332 1.00 93.94 209 THR A C 1
ATOM 1541 O O . THR A 1 209 ? -0.303 21.915 18.117 1.00 93.94 209 THR A O 1
ATOM 1544 N N . ALA A 1 210 ? -2.365 21.141 17.684 1.00 90.19 210 ALA A N 1
ATOM 1545 C CA . ALA A 1 210 ? -2.755 22.213 16.785 1.00 90.19 210 ALA A CA 1
ATOM 1546 C C . ALA A 1 210 ? -4.140 22.721 17.185 1.00 90.19 210 ALA A C 1
ATOM 1548 O O . ALA A 1 210 ? -5.079 21.928 17.264 1.00 90.19 210 ALA A O 1
ATOM 1549 N N . THR A 1 211 ? -4.278 24.036 17.364 1.00 87.75 211 THR A N 1
ATOM 1550 C CA . THR A 1 211 ? -5.546 24.698 17.713 1.00 87.75 211 THR A CA 1
ATOM 1551 C C . THR A 1 211 ? -5.913 25.747 16.661 1.00 87.75 211 THR A C 1
ATOM 1553 O O . THR A 1 211 ? -5.047 26.479 16.186 1.00 87.75 211 THR A O 1
ATOM 1556 N N . GLY A 1 212 ? -7.184 25.802 16.253 1.00 78.56 212 GLY A N 1
ATOM 1557 C CA . GLY A 1 212 ? -7.692 26.810 15.315 1.00 78.56 212 GLY A CA 1
ATOM 1558 C C . GLY A 1 212 ? -8.898 26.352 14.482 1.00 78.56 212 GLY A C 1
ATOM 1559 O O . GLY A 1 212 ? -9.162 25.161 14.377 1.00 78.56 212 GLY A O 1
ATOM 1560 N N . PRO A 1 213 ? -9.621 27.270 13.818 1.00 68.81 213 PRO A N 1
ATOM 1561 C CA . PRO A 1 213 ? -10.897 26.975 13.140 1.00 68.81 213 PRO A CA 1
ATOM 1562 C C . PRO A 1 213 ? -10.789 26.013 11.937 1.00 68.81 213 PRO A C 1
ATOM 1564 O O . PRO A 1 213 ? -11.796 25.544 11.407 1.00 68.81 213 PRO A O 1
ATOM 1567 N N . ASN A 1 214 ? -9.569 25.720 11.478 1.00 64.06 214 ASN A N 1
ATOM 1568 C CA . ASN A 1 214 ? -9.290 24.822 10.353 1.00 64.06 214 ASN A CA 1
ATOM 1569 C C . ASN A 1 214 ? -8.405 23.624 10.736 1.00 64.06 214 ASN A C 1
ATOM 1571 O O . ASN A 1 214 ? -7.912 22.918 9.851 1.00 64.06 214 ASN A O 1
ATOM 1575 N N . THR A 1 215 ? -8.165 23.383 12.026 1.00 59.62 215 THR A N 1
ATOM 1576 C CA . THR A 1 215 ? -7.291 22.289 12.464 1.00 59.62 215 THR A CA 1
ATOM 1577 C C . THR A 1 215 ? -7.887 20.931 12.105 1.00 59.62 215 THR A C 1
ATOM 1579 O O . THR A 1 215 ? -9.016 20.573 12.429 1.00 59.62 215 THR A O 1
ATOM 1582 N N . GLY A 1 216 ? -7.108 20.159 11.347 1.00 55.66 216 GLY A N 1
ATOM 1583 C CA . GLY A 1 216 ? -7.510 18.842 10.865 1.00 55.66 216 GLY A CA 1
ATOM 1584 C C . GLY A 1 216 ? -8.384 18.829 9.604 1.00 55.66 216 GLY A C 1
ATOM 1585 O O . GLY A 1 216 ? -8.870 17.756 9.243 1.00 55.66 216 GLY A O 1
ATOM 1586 N N . LYS A 1 217 ? -8.544 19.960 8.900 1.00 56.88 217 LYS A N 1
ATOM 1587 C CA . LYS A 1 217 ? -8.955 19.972 7.484 1.00 56.88 217 LYS A CA 1
ATOM 1588 C C . LYS A 1 217 ? -7.704 19.920 6.591 1.00 56.88 217 LYS A C 1
ATOM 1590 O O . LYS A 1 217 ? -6.722 20.599 6.895 1.00 56.88 217 LYS A O 1
ATOM 1595 N N . PRO A 1 218 ? -7.690 19.144 5.490 1.00 52.66 218 PRO A N 1
ATOM 1596 C CA . PRO A 1 218 ? -6.586 19.200 4.538 1.00 52.66 218 PRO A CA 1
ATOM 1597 C C . PRO A 1 218 ? -6.481 20.624 3.981 1.00 52.66 218 PRO A C 1
ATOM 1599 O O . PRO A 1 218 ? -7.481 21.188 3.534 1.00 52.66 218 PRO A O 1
ATOM 1602 N N . ALA A 1 219 ? -5.281 21.208 4.005 1.00 51.72 219 ALA A N 1
ATOM 1603 C CA . ALA A 1 219 ? -5.052 22.548 3.479 1.00 51.72 219 ALA A CA 1
ATOM 1604 C C . ALA A 1 219 ? -5.560 22.637 2.028 1.00 51.72 219 ALA A C 1
ATOM 1606 O O . ALA A 1 219 ? -5.086 21.909 1.147 1.00 51.72 219 ALA A O 1
ATOM 1607 N N . LYS A 1 220 ? -6.534 23.521 1.767 1.00 50.44 220 LYS A N 1
ATOM 1608 C CA . LYS A 1 220 ? -6.956 23.851 0.401 1.00 50.44 220 LYS A CA 1
ATOM 1609 C C . LYS A 1 220 ? -5.773 24.540 -0.278 1.00 50.44 220 LYS A C 1
ATOM 1611 O O . LYS A 1 220 ? -5.471 25.695 0.009 1.00 50.44 220 LYS A O 1
ATOM 1616 N N . ARG A 1 221 ? -5.057 23.819 -1.145 1.00 47.44 221 ARG A N 1
ATOM 1617 C CA . ARG A 1 221 ? -4.007 24.422 -1.975 1.00 47.44 221 ARG A CA 1
ATOM 1618 C C . ARG A 1 221 ? -4.693 25.448 -2.874 1.00 47.44 221 ARG A C 1
ATOM 1620 O O . ARG A 1 221 ? -5.599 25.078 -3.617 1.00 47.44 221 ARG A O 1
ATOM 1627 N N . LYS A 1 222 ? -4.282 26.718 -2.796 1.00 52.84 222 LYS A N 1
ATOM 1628 C CA . LYS A 1 222 ? -4.709 27.725 -3.773 1.00 52.84 222 LYS A CA 1
ATOM 1629 C C . LYS A 1 222 ? -4.370 27.201 -5.182 1.00 52.84 222 LYS A C 1
ATOM 1631 O O . LYS A 1 222 ? -3.278 26.644 -5.349 1.00 52.84 222 LYS A O 1
ATOM 1636 N N . PRO A 1 223 ? -5.271 27.326 -6.172 1.00 57.06 223 PRO A N 1
ATOM 1637 C CA . PRO A 1 223 ? -4.941 26.988 -7.549 1.00 57.06 223 PRO A CA 1
ATOM 1638 C C . PRO A 1 223 ? -3.714 27.801 -7.975 1.00 57.06 223 PRO A C 1
ATOM 1640 O O . PRO A 1 223 ? -3.611 28.991 -7.672 1.00 57.06 223 PRO A O 1
ATOM 1643 N N . ARG A 1 224 ? -2.744 27.138 -8.615 1.00 65.19 224 ARG A N 1
ATOM 1644 C CA . ARG A 1 224 ? -1.569 27.830 -9.156 1.00 65.19 224 ARG A CA 1
ATOM 1645 C C . ARG A 1 224 ? -2.045 28.824 -10.224 1.00 65.19 224 ARG A C 1
ATOM 1647 O O . ARG A 1 224 ? -2.917 28.447 -11.011 1.00 65.19 224 ARG A O 1
ATOM 1654 N N . PRO A 1 225 ? -1.496 30.050 -10.270 1.00 61.72 225 PRO A N 1
ATOM 1655 C CA . PRO A 1 225 ? -1.785 30.985 -11.350 1.00 61.72 225 PRO A CA 1
ATOM 1656 C C . PRO A 1 225 ? -1.521 30.302 -12.694 1.00 61.72 225 PRO A C 1
ATOM 1658 O O . PRO A 1 225 ? -0.473 29.677 -12.871 1.00 61.72 225 PRO A O 1
ATOM 1661 N N . ARG A 1 226 ? -2.481 30.377 -13.622 1.00 65.44 226 ARG A N 1
ATOM 1662 C CA . ARG A 1 226 ? -2.245 29.945 -15.003 1.00 65.44 226 ARG A CA 1
ATOM 1663 C C . ARG A 1 226 ? -1.193 30.884 -15.614 1.00 65.44 226 ARG A C 1
ATOM 1665 O O . ARG A 1 226 ? -1.295 32.091 -15.380 1.00 65.44 226 ARG A O 1
ATOM 1672 N N . PRO A 1 227 ? -0.197 30.371 -16.358 1.00 60.19 227 PRO A N 1
ATOM 1673 C CA . PRO A 1 227 ? 0.702 31.223 -17.127 1.00 60.19 227 PRO A CA 1
ATOM 1674 C C . PRO A 1 227 ? -0.126 32.125 -18.045 1.00 60.19 227 PRO A C 1
ATOM 1676 O O . PRO A 1 227 ? -1.076 31.651 -18.672 1.00 60.19 227 PRO A O 1
ATOM 1679 N N . ARG A 1 228 ? 0.196 33.422 -18.085 1.00 62.88 228 ARG A N 1
ATOM 1680 C CA . ARG A 1 228 ? -0.400 34.328 -19.071 1.00 62.88 228 ARG A CA 1
ATOM 1681 C C . ARG A 1 228 ? 0.135 33.940 -20.458 1.00 62.88 228 ARG A C 1
ATOM 1683 O O . ARG A 1 228 ? 1.335 33.686 -20.554 1.00 62.88 228 ARG A O 1
ATOM 1690 N N . PRO A 1 229 ? -0.713 33.872 -21.496 1.00 63.69 229 PRO A N 1
ATOM 1691 C CA . PRO A 1 229 ? -0.220 33.804 -22.862 1.00 63.69 229 PRO A CA 1
ATOM 1692 C C . PRO A 1 229 ? 0.558 35.090 -23.171 1.00 63.69 229 PRO A C 1
ATOM 1694 O O . PRO A 1 229 ? 0.115 36.175 -22.782 1.00 63.69 229 PRO A O 1
ATOM 1697 N N . HIS A 1 230 ? 1.720 34.933 -23.804 1.00 62.62 230 HIS A N 1
ATOM 1698 C CA . HIS A 1 230 ? 2.430 36.006 -24.496 1.00 62.62 230 HIS A CA 1
ATOM 1699 C C . HIS A 1 230 ? 1.923 36.083 -25.931 1.00 62.62 230 HIS A C 1
ATOM 1701 O O . HIS A 1 230 ? 1.679 34.993 -26.501 1.00 62.62 230 HIS A O 1
#

Foldseek 3Di:
DDDDDDDDDDDDPPDPDDDDDDDDDDDDDDDDDDDDDDDDDDDDDDDDADDWDKDWDKDWDADPVRQIKIKIKIWIDHPQKIKMWMWIAGSVRQIKIKIKMWGDDPQKIKIWMWIAGSVRWIKIKIKMWGDDPQKIKMKMWIATSVRWIKIKIKMWGDDPQKIWIKMWIAGSVRQIKIKIKIWGDDPQKIKMWMWIAGSVRDIDIDIDMDGDPCPPPDDPPDPDDDDDDD